Protein AF-A0A1F7ZIX5-F1 (afdb_monomer)

Solvent-accessible surface area (backbone atoms only — not comparable to full-atom values): 12846 Å² total; per-residue (Å²): 140,84,79,83,79,78,83,75,79,79,78,74,81,70,73,82,66,81,66,82,49,53,46,63,39,39,40,52,24,24,52,50,23,52,53,52,50,51,40,44,77,42,40,75,81,77,44,99,70,78,69,95,52,102,85,45,52,59,61,52,49,49,50,52,50,47,37,72,76,63,44,87,74,67,56,76,67,54,54,46,52,52,50,54,52,49,52,52,42,36,55,47,4,46,53,57,36,23,56,19,46,57,42,16,47,15,38,54,76,73,52,60,56,63,61,61,48,48,52,62,73,64,74,66,48,71,67,57,50,20,50,50,46,26,50,39,56,61,40,26,43,23,54,33,51,53,17,44,73,32,26,68,63,40,51,31,59,62,74,68,46,83,46,71,62,57,54,45,65,71,70,64,71,60,91,55,95,77,37,74,64,53,54,54,47,18,49,51,45,17,52,50,39,55,66,60,64,84,54,95,72,83,78,76,78,41,59,28,67,60,37,32,58,72,51,45,54,72,70,74,67,58,78,125

Radius of gyration: 20.88 Å; Cα contacts (8 Å, |Δi|>4): 192; chains: 1; bounding box: 43×43×67 Å

Structure (mmCIF, N/CA/C/O backbone):
data_AF-A0A1F7ZIX5-F1
#
_entry.id   AF-A0A1F7ZIX5-F1
#
loop_
_atom_site.group_PDB
_atom_site.id
_atom_site.type_symbol
_atom_site.label_atom_id
_atom_site.label_alt_id
_atom_site.label_comp_id
_atom_site.label_asym_id
_atom_site.label_entity_id
_atom_site.label_seq_id
_atom_site.pdbx_PDB_ins_code
_atom_site.Cartn_x
_atom_site.Cartn_y
_atom_site.Cartn_z
_atom_site.occupancy
_atom_site.B_iso_or_equiv
_atom_site.auth_seq_id
_atom_site.auth_comp_id
_atom_site.auth_asym_id
_atom_site.auth_atom_id
_atom_site.pdbx_PDB_model_num
ATOM 1 N N . MET A 1 1 ? 8.049 28.131 -43.666 1.00 37.81 1 MET A N 1
ATOM 2 C CA . M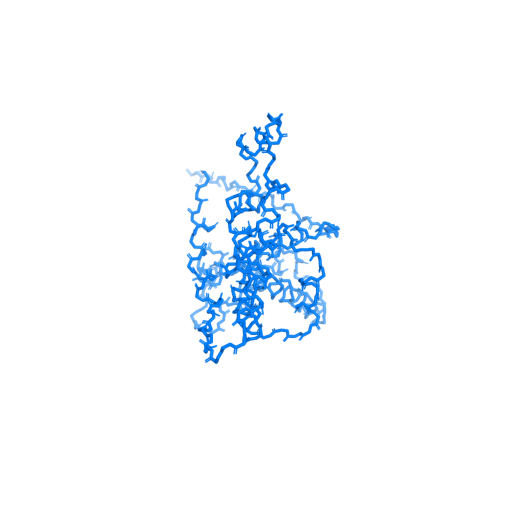ET A 1 1 ? 8.663 26.805 -43.437 1.00 37.81 1 MET A CA 1
ATOM 3 C C . MET A 1 1 ? 9.203 26.806 -42.015 1.00 37.81 1 MET A C 1
ATOM 5 O O . MET A 1 1 ? 10.344 27.179 -41.770 1.00 37.81 1 MET A O 1
ATOM 9 N N . GLU A 1 2 ? 8.298 26.557 -41.073 1.00 28.91 2 GLU A N 1
ATOM 10 C CA . GLU A 1 2 ? 8.516 26.683 -39.633 1.00 28.91 2 GLU A CA 1
ATOM 11 C C . GLU A 1 2 ? 9.201 25.425 -39.094 1.00 28.91 2 GLU A C 1
ATOM 13 O O . GLU A 1 2 ? 8.789 24.304 -39.388 1.00 28.91 2 GLU A O 1
ATOM 18 N N . ARG A 1 3 ? 10.272 25.609 -38.317 1.00 29.81 3 ARG A N 1
ATOM 19 C CA . ARG A 1 3 ? 10.890 24.534 -37.536 1.00 29.81 3 ARG A CA 1
ATOM 20 C C . ARG A 1 3 ? 10.252 24.544 -36.154 1.00 29.81 3 ARG A C 1
ATOM 22 O O . ARG A 1 3 ? 10.533 25.439 -35.358 1.00 29.81 3 ARG A O 1
ATOM 29 N N . HIS A 1 4 ? 9.419 23.548 -35.873 1.00 31.88 4 HIS A N 1
ATOM 30 C CA . HIS A 1 4 ? 8.963 23.266 -34.519 1.00 31.88 4 HIS A CA 1
ATOM 31 C C . HIS A 1 4 ? 10.172 22.932 -33.635 1.00 31.88 4 HIS A C 1
ATOM 33 O O . HIS A 1 4 ? 10.866 21.938 -33.847 1.00 31.88 4 HIS A O 1
ATOM 39 N N . LYS A 1 5 ? 10.430 23.786 -32.641 1.00 37.84 5 LYS A N 1
ATOM 40 C CA . LYS A 1 5 ? 11.303 23.476 -31.508 1.00 37.84 5 LYS A CA 1
ATOM 41 C C . LYS A 1 5 ? 10.533 22.536 -30.582 1.00 37.84 5 LYS A C 1
ATOM 43 O O . LYS A 1 5 ? 9.663 22.983 -29.841 1.00 37.84 5 LYS A O 1
ATOM 48 N N . SER A 1 6 ? 10.836 21.243 -30.629 1.00 36.16 6 SER A N 1
ATOM 49 C CA . SER A 1 6 ? 10.431 20.308 -29.581 1.00 36.16 6 SER A CA 1
ATOM 50 C C . SER A 1 6 ? 11.213 20.645 -28.311 1.00 36.16 6 SER A C 1
ATOM 52 O O . SER A 1 6 ? 12.439 20.524 -28.273 1.00 36.16 6 SER A O 1
ATOM 54 N N . SER A 1 7 ? 10.493 21.119 -27.297 1.00 31.88 7 SER A N 1
ATOM 55 C CA . SER A 1 7 ? 10.992 21.352 -25.945 1.00 31.88 7 SER A CA 1
ATOM 56 C C . SER A 1 7 ? 11.435 20.016 -25.345 1.00 31.88 7 SER A C 1
ATOM 58 O O . SER A 1 7 ? 10.612 19.213 -24.909 1.00 31.88 7 SER A O 1
ATOM 60 N N . GLY A 1 8 ? 12.737 19.737 -25.406 1.00 29.52 8 GLY A N 1
ATOM 61 C CA . GLY A 1 8 ? 13.331 18.563 -24.783 1.00 29.52 8 GLY A CA 1
ATOM 62 C C . GLY A 1 8 ? 13.328 18.737 -23.271 1.00 29.52 8 GLY A C 1
ATOM 63 O O . GLY A 1 8 ? 14.155 19.472 -22.733 1.00 29.52 8 GLY A O 1
ATOM 64 N N . ARG A 1 9 ? 12.415 18.053 -22.576 1.00 30.61 9 ARG A N 1
ATOM 65 C CA . ARG A 1 9 ? 12.608 17.777 -21.152 1.00 30.61 9 ARG A CA 1
ATOM 66 C C . ARG A 1 9 ? 13.767 16.794 -21.056 1.00 30.61 9 ARG A C 1
ATOM 68 O O . ARG A 1 9 ? 13.649 15.639 -21.445 1.00 30.61 9 ARG A O 1
ATOM 75 N N . VAL A 1 10 ? 14.904 17.292 -20.591 1.00 31.19 10 VAL A N 1
ATOM 76 C CA . VAL A 1 10 ? 16.064 16.478 -20.242 1.00 31.19 10 VAL A CA 1
ATOM 77 C C . VAL A 1 10 ? 15.663 15.619 -19.044 1.00 31.19 10 VAL A C 1
ATOM 79 O O . VAL A 1 10 ? 15.557 16.118 -17.926 1.00 31.19 10 VAL A O 1
ATOM 82 N N . PHE A 1 11 ? 15.403 14.335 -19.284 1.00 35.44 11 PHE A N 1
ATOM 83 C CA . PHE A 1 11 ? 15.344 13.338 -18.224 1.00 35.44 11 PHE A CA 1
ATOM 84 C C . PHE A 1 11 ? 16.777 13.135 -17.730 1.00 35.44 11 PHE A C 1
ATOM 86 O O . PHE A 1 11 ? 17.629 12.603 -18.440 1.00 35.44 11 PHE A O 1
ATOM 93 N N . TYR A 1 12 ? 17.081 13.618 -16.529 1.00 28.06 12 TYR A N 1
ATOM 94 C CA . TYR A 1 12 ? 18.328 13.252 -15.873 1.00 28.06 12 TYR A CA 1
ATOM 95 C C . TYR A 1 12 ? 18.205 11.782 -15.460 1.00 28.06 12 TYR A C 1
ATOM 97 O O . TYR A 1 12 ? 17.289 11.466 -14.694 1.00 28.06 12 TYR A O 1
ATOM 105 N N . PRO A 1 13 ? 19.094 10.875 -15.907 1.00 31.50 13 PRO A N 1
ATOM 106 C CA . PRO A 1 13 ? 19.143 9.534 -15.359 1.00 31.50 13 PRO A CA 1
ATOM 107 C C . PRO A 1 13 ? 19.644 9.678 -13.926 1.00 31.50 13 PRO A C 1
ATOM 109 O O . PRO A 1 13 ? 20.848 9.736 -13.655 1.00 31.50 13 PRO A O 1
ATOM 112 N N . ALA A 1 14 ? 18.710 9.800 -12.987 1.00 35.75 14 ALA A N 1
ATOM 113 C CA . ALA A 1 14 ? 19.011 9.627 -11.589 1.00 35.75 14 ALA A CA 1
ATOM 114 C C . ALA A 1 14 ? 19.547 8.202 -11.464 1.00 35.75 14 ALA A C 1
ATOM 116 O O . ALA A 1 14 ? 18.799 7.227 -11.486 1.00 35.75 14 ALA A O 1
ATOM 117 N N . ARG A 1 15 ? 20.874 8.069 -11.345 1.00 35.28 15 ARG A N 1
ATOM 118 C CA . ARG A 1 15 ? 21.465 6.924 -10.658 1.00 35.28 15 ARG A CA 1
ATOM 119 C C . ARG A 1 15 ? 20.637 6.780 -9.390 1.00 35.28 15 ARG A C 1
ATOM 121 O O . ARG A 1 15 ? 20.682 7.696 -8.570 1.00 35.28 15 ARG A O 1
ATOM 128 N N . PHE A 1 16 ? 19.848 5.714 -9.270 1.00 41.28 16 PHE A N 1
ATOM 129 C CA . PHE A 1 16 ? 19.085 5.421 -8.064 1.00 41.28 16 PHE A CA 1
ATOM 130 C C . PHE A 1 16 ? 20.089 5.329 -6.904 1.00 41.28 16 PHE A C 1
ATOM 132 O O . PHE A 1 16 ? 20.645 4.266 -6.627 1.00 41.28 16 PHE A O 1
ATOM 139 N N . ARG A 1 17 ? 20.396 6.461 -6.253 1.00 40.88 17 ARG A N 1
ATOM 140 C CA . ARG A 1 17 ? 21.019 6.467 -4.932 1.00 40.88 17 ARG A CA 1
ATOM 141 C C . ARG A 1 17 ? 20.099 5.614 -4.078 1.00 40.88 17 ARG A C 1
ATOM 143 O O . ARG A 1 17 ? 18.883 5.776 -4.159 1.00 40.88 17 ARG A O 1
ATOM 150 N N . GLN A 1 18 ? 20.668 4.690 -3.307 1.00 48.09 18 GLN A N 1
ATOM 151 C CA . GLN A 1 18 ? 19.891 3.937 -2.332 1.00 48.09 18 GLN A CA 1
ATOM 152 C C . GLN A 1 18 ? 19.112 4.939 -1.483 1.00 48.09 18 GLN A C 1
ATOM 154 O O . GLN A 1 18 ? 19.692 5.719 -0.730 1.00 48.09 18 GLN A O 1
ATOM 159 N N . VAL A 1 19 ? 17.794 4.954 -1.663 1.00 52.38 19 VAL A N 1
ATOM 160 C CA . VAL A 1 19 ? 16.893 5.689 -0.789 1.00 52.38 19 VAL A CA 1
ATOM 161 C C . VAL A 1 19 ? 16.939 4.935 0.535 1.00 52.38 19 VAL A C 1
ATOM 163 O O . VAL A 1 19 ? 16.381 3.845 0.658 1.00 52.38 19 VAL A O 1
ATOM 166 N N . HIS A 1 20 ? 17.733 5.448 1.476 1.00 59.12 20 HIS A N 1
ATOM 167 C CA . HIS A 1 20 ? 17.886 4.852 2.804 1.00 59.12 20 HIS A CA 1
ATOM 168 C C . HIS A 1 20 ? 16.643 5.072 3.670 1.00 59.12 20 HIS A C 1
ATOM 170 O O . HIS A 1 20 ? 16.438 4.335 4.633 1.00 59.12 20 HIS A O 1
ATOM 176 N N . ASP A 1 21 ? 15.813 6.048 3.300 1.00 75.69 21 ASP A N 1
ATOM 177 C CA . ASP A 1 21 ? 14.572 6.351 3.987 1.00 75.69 21 ASP A CA 1
ATOM 178 C C . ASP A 1 21 ? 13.459 5.338 3.608 1.00 75.69 21 ASP A C 1
ATOM 180 O O . ASP A 1 21 ? 13.124 5.200 2.425 1.00 75.69 21 ASP A O 1
ATOM 184 N N . PRO A 1 22 ? 12.896 4.603 4.589 1.00 73.69 22 PRO A N 1
ATOM 185 C CA . PRO A 1 22 ? 11.802 3.651 4.385 1.00 73.69 22 PRO A CA 1
ATOM 186 C C . PRO A 1 22 ? 10.588 4.232 3.655 1.00 73.69 22 PRO A C 1
ATOM 188 O O . PRO A 1 22 ? 10.015 3.588 2.773 1.00 73.69 22 PRO A O 1
ATOM 191 N N . ILE A 1 23 ? 10.202 5.444 4.046 1.00 76.62 23 ILE A N 1
ATOM 192 C CA . ILE A 1 23 ? 8.973 6.109 3.629 1.00 76.62 23 ILE A CA 1
ATOM 193 C C . ILE A 1 23 ? 9.156 6.595 2.199 1.00 76.62 23 ILE A C 1
ATOM 195 O O . ILE A 1 23 ? 8.358 6.257 1.328 1.00 76.62 23 ILE A O 1
ATOM 199 N N . ALA A 1 24 ? 10.260 7.289 1.919 1.00 80.12 24 ALA A N 1
ATOM 200 C CA . ALA A 1 24 ? 10.589 7.740 0.572 1.00 80.12 24 ALA A CA 1
ATOM 201 C C . ALA A 1 24 ? 10.738 6.560 -0.397 1.00 80.12 24 ALA A C 1
ATOM 203 O O . ALA A 1 24 ? 10.363 6.661 -1.564 1.00 80.12 24 ALA A O 1
ATOM 204 N N . LYS A 1 25 ? 11.243 5.413 0.075 1.00 82.31 25 LYS A N 1
ATOM 205 C CA . LYS A 1 25 ? 11.309 4.200 -0.739 1.00 82.31 25 LYS A CA 1
ATOM 206 C C . LYS A 1 25 ? 9.922 3.644 -1.061 1.00 82.31 25 LYS A C 1
ATOM 208 O O . LYS A 1 25 ? 9.679 3.359 -2.231 1.00 82.31 25 LYS A O 1
ATOM 213 N N . CYS A 1 26 ? 9.032 3.486 -0.078 1.00 82.25 26 CYS A N 1
ATOM 214 C CA . CYS A 1 26 ? 7.669 3.024 -0.365 1.00 82.25 26 CYS A CA 1
ATOM 215 C C . CYS A 1 26 ? 6.936 4.032 -1.260 1.00 82.25 26 CYS A C 1
ATOM 217 O O . CYS A 1 26 ? 6.330 3.614 -2.235 1.00 82.25 26 CYS A O 1
ATOM 219 N N . ALA A 1 27 ? 7.063 5.340 -1.012 1.00 83.31 27 ALA A N 1
ATOM 220 C CA . ALA A 1 27 ? 6.478 6.382 -1.857 1.00 83.31 27 ALA A CA 1
ATOM 221 C C . ALA A 1 27 ? 6.970 6.284 -3.310 1.00 83.31 27 ALA A C 1
ATOM 223 O O . ALA A 1 27 ? 6.161 6.246 -4.234 1.00 83.31 27 ALA A O 1
ATOM 224 N N . ALA A 1 28 ? 8.283 6.150 -3.527 1.00 85.69 28 ALA A N 1
ATOM 225 C CA . ALA A 1 28 ? 8.852 5.984 -4.864 1.00 85.69 28 ALA A CA 1
ATOM 226 C C . ALA A 1 28 ? 8.366 4.699 -5.554 1.00 85.69 28 ALA A C 1
ATOM 228 O O . ALA A 1 28 ? 8.082 4.708 -6.749 1.00 85.69 28 ALA A O 1
ATOM 229 N N . GLN A 1 29 ? 8.254 3.593 -4.814 1.00 88.00 29 GLN A N 1
ATOM 230 C CA . GLN A 1 29 ? 7.734 2.332 -5.345 1.00 88.00 29 GLN A CA 1
ATOM 231 C C . GLN A 1 29 ? 6.239 2.430 -5.675 1.00 88.00 29 GLN A C 1
ATOM 233 O O . GLN A 1 29 ? 5.828 1.958 -6.732 1.00 88.00 29 GLN A O 1
ATOM 238 N N . THR A 1 30 ? 5.439 3.072 -4.822 1.00 87.75 30 THR A N 1
ATOM 239 C CA . THR A 1 30 ? 4.018 3.354 -5.061 1.00 87.75 30 THR A CA 1
ATOM 240 C C . THR A 1 30 ? 3.842 4.201 -6.314 1.00 87.75 30 THR A C 1
ATOM 242 O O . THR A 1 30 ? 3.110 3.799 -7.213 1.00 87.75 30 THR A O 1
ATOM 245 N N . LEU A 1 31 ? 4.571 5.315 -6.439 1.00 88.69 31 LEU A N 1
ATOM 246 C CA . LEU A 1 31 ? 4.538 6.153 -7.638 1.00 88.69 31 LEU A CA 1
ATOM 247 C C . LEU A 1 31 ? 4.954 5.374 -8.886 1.00 88.69 31 LEU A C 1
ATOM 249 O O . LEU A 1 31 ? 4.287 5.476 -9.912 1.00 88.69 31 LEU A O 1
ATOM 253 N N . LEU A 1 32 ? 6.019 4.570 -8.807 1.00 90.31 32 LEU A N 1
ATOM 254 C CA . LEU A 1 32 ? 6.446 3.722 -9.920 1.00 90.31 32 LEU A CA 1
ATOM 255 C C . LEU A 1 32 ? 5.332 2.759 -10.346 1.00 90.31 32 LEU A C 1
ATOM 257 O O . LEU A 1 32 ? 5.065 2.638 -11.537 1.00 90.31 32 LEU A O 1
ATOM 261 N N . TYR A 1 33 ? 4.681 2.093 -9.390 1.00 91.12 33 TYR A N 1
ATOM 262 C CA . TYR A 1 33 ? 3.567 1.184 -9.657 1.00 91.12 33 TYR A CA 1
ATOM 263 C C . TYR A 1 33 ? 2.379 1.907 -10.300 1.00 91.12 33 TYR A C 1
ATOM 265 O O . TYR A 1 33 ? 1.857 1.422 -11.302 1.00 91.12 33 TYR A O 1
ATOM 273 N N . LEU A 1 34 ? 1.979 3.063 -9.768 1.00 89.62 34 LEU A N 1
ATOM 274 C CA . LEU A 1 34 ? 0.856 3.846 -10.289 1.00 89.62 34 LEU A CA 1
ATOM 275 C C . LEU A 1 34 ? 1.116 4.323 -11.721 1.00 89.62 34 LEU A C 1
ATOM 277 O O . LEU A 1 34 ? 0.300 4.068 -12.602 1.00 89.62 34 LEU A O 1
ATOM 281 N N . ASN A 1 35 ? 2.286 4.916 -11.975 1.00 89.00 35 ASN A N 1
ATOM 282 C CA . ASN A 1 35 ? 2.681 5.364 -13.313 1.00 89.00 35 ASN A CA 1
ATOM 283 C C . ASN A 1 35 ? 2.801 4.187 -14.289 1.00 89.00 35 ASN A C 1
ATOM 285 O O . ASN A 1 35 ? 2.332 4.271 -15.418 1.00 89.00 35 ASN A O 1
ATOM 289 N N . TYR A 1 36 ? 3.409 3.071 -13.869 1.00 89.62 36 TYR A N 1
ATOM 290 C CA . TYR A 1 36 ? 3.489 1.863 -14.694 1.00 89.62 36 TYR A CA 1
ATOM 291 C C . TYR A 1 36 ? 2.103 1.329 -15.052 1.00 89.62 36 TYR A C 1
ATOM 293 O O . TYR A 1 36 ? 1.856 0.986 -16.206 1.00 89.62 36 TYR A O 1
ATOM 301 N N . THR A 1 37 ? 1.195 1.298 -14.080 1.00 88.44 37 THR A N 1
ATOM 302 C CA . THR A 1 37 ? -0.177 0.837 -14.283 1.00 88.44 37 THR A CA 1
ATOM 303 C C . THR A 1 37 ? -0.920 1.760 -15.246 1.00 88.44 37 THR A C 1
ATOM 305 O O . THR A 1 37 ? -1.541 1.255 -16.177 1.00 88.44 37 THR A O 1
ATOM 308 N N . ASP A 1 38 ? -0.817 3.084 -15.100 1.00 86.38 38 ASP A N 1
ATOM 309 C CA . ASP A 1 38 ? -1.415 4.035 -16.049 1.00 86.38 38 ASP A CA 1
ATOM 310 C C . ASP A 1 38 ? -0.847 3.870 -17.469 1.00 86.38 38 ASP A C 1
ATOM 312 O O . ASP A 1 38 ? -1.602 3.730 -18.433 1.00 86.38 38 ASP A O 1
ATOM 316 N N . MET A 1 39 ? 0.480 3.753 -17.601 1.00 86.62 39 MET A N 1
ATOM 317 C CA . MET A 1 39 ? 1.131 3.497 -18.891 1.00 86.62 39 MET A CA 1
ATOM 318 C C . MET A 1 39 ? 0.655 2.193 -19.541 1.00 86.62 39 MET A C 1
ATOM 320 O O . MET A 1 39 ? 0.485 2.145 -20.756 1.00 86.62 39 MET A O 1
ATOM 324 N N . CYS A 1 40 ? 0.408 1.144 -18.753 1.00 85.44 40 CYS A N 1
ATOM 325 C CA . CYS A 1 40 ? -0.120 -0.126 -19.259 1.00 85.44 40 CYS A CA 1
ATOM 326 C C . CYS A 1 40 ? -1.591 -0.037 -19.686 1.00 85.44 40 CYS A C 1
ATOM 328 O O . CYS A 1 40 ? -1.979 -0.726 -20.629 1.00 85.44 40 CYS A O 1
ATOM 330 N N . HIS A 1 41 ? -2.399 0.805 -19.033 1.00 83.62 41 HIS A N 1
ATOM 331 C CA . HIS A 1 41 ? -3.787 1.058 -19.433 1.00 83.62 41 HIS A CA 1
ATOM 332 C C . HIS A 1 41 ? -3.881 1.955 -20.672 1.00 83.62 41 HIS A C 1
ATOM 334 O O . HIS A 1 41 ? -4.823 1.822 -21.453 1.00 83.62 41 HIS A O 1
ATOM 340 N N . GLN A 1 42 ? -2.919 2.862 -20.865 1.00 82.25 42 GLN A N 1
ATOM 341 C CA . GLN A 1 42 ? -2.942 3.869 -21.929 1.00 82.25 42 GLN A CA 1
ATOM 342 C C . GLN A 1 42 ? -1.629 3.903 -22.735 1.00 82.25 42 GLN A C 1
ATOM 344 O O . GLN A 1 42 ? -1.035 4.969 -22.908 1.00 82.25 42 GLN A O 1
ATOM 349 N N . PRO A 1 43 ? -1.165 2.764 -23.280 1.00 78.06 43 PRO A N 1
ATOM 350 C CA . PRO A 1 43 ? 0.157 2.655 -23.902 1.00 78.06 43 PRO A CA 1
ATOM 351 C C . PRO A 1 43 ? 0.305 3.566 -25.123 1.00 78.06 43 PRO A C 1
ATOM 353 O O . PRO A 1 43 ? 1.387 4.081 -25.378 1.00 78.06 43 PRO A O 1
ATOM 356 N N . GLU A 1 44 ? -0.794 3.836 -25.829 1.00 78.88 44 GLU A N 1
ATOM 357 C CA . GLU A 1 44 ? -0.889 4.758 -26.969 1.00 78.88 44 GLU A CA 1
ATOM 358 C C . GLU A 1 44 ? -0.371 6.176 -26.637 1.00 78.88 44 GLU A C 1
ATOM 360 O O . GLU A 1 44 ? 0.130 6.877 -27.515 1.00 78.88 44 GLU A O 1
ATOM 365 N N . LYS A 1 45 ? -0.495 6.616 -25.372 1.00 78.62 45 LYS A N 1
ATOM 366 C CA . LYS A 1 45 ? -0.040 7.942 -24.917 1.00 78.62 45 LYS A CA 1
ATOM 367 C C . LYS A 1 45 ? 1.474 8.020 -24.715 1.00 78.62 45 LYS A C 1
ATOM 369 O O . LYS A 1 45 ? 2.035 9.112 -24.775 1.00 78.62 45 LYS A O 1
ATOM 374 N N . TYR A 1 46 ? 2.122 6.886 -24.453 1.00 74.19 46 TYR A N 1
ATOM 375 C CA . TYR A 1 46 ? 3.494 6.837 -23.937 1.00 74.19 46 TYR A CA 1
ATOM 376 C C . TYR A 1 46 ? 4.462 6.080 -24.854 1.00 74.19 46 TYR A C 1
ATOM 378 O O . TYR A 1 46 ? 5.658 6.367 -24.865 1.00 74.19 46 TYR A O 1
ATOM 386 N N . CYS A 1 47 ? 3.959 5.137 -25.650 1.00 71.94 47 CYS A N 1
ATOM 387 C CA . CYS A 1 47 ? 4.738 4.288 -26.540 1.00 71.94 47 CYS A CA 1
ATOM 388 C C . CYS A 1 47 ? 4.449 4.637 -28.007 1.00 71.94 47 CYS A C 1
ATOM 390 O O . CYS A 1 47 ? 3.304 4.748 -28.429 1.00 71.94 47 CYS A O 1
ATOM 392 N N . LEU A 1 48 ? 5.504 4.751 -28.820 1.00 65.31 48 LEU A N 1
ATOM 393 C CA . LEU A 1 48 ? 5.404 5.174 -30.226 1.00 65.31 48 LEU A CA 1
ATOM 394 C C . LEU A 1 48 ? 4.765 4.129 -31.168 1.00 65.31 48 LEU A C 1
ATOM 396 O O . LEU A 1 48 ? 4.474 4.462 -32.315 1.00 65.31 48 LEU A O 1
ATOM 400 N N . TRP A 1 49 ? 4.574 2.877 -30.733 1.00 59.91 49 TRP A N 1
ATOM 401 C CA . TRP A 1 49 ? 4.081 1.765 -31.560 1.00 59.91 49 TRP A CA 1
ATOM 402 C C . TRP A 1 49 ? 3.077 0.888 -30.785 1.00 59.91 49 TRP A C 1
ATOM 404 O O . TRP A 1 49 ? 3.497 -0.002 -30.042 1.00 59.91 49 TRP A O 1
ATOM 414 N N . PRO A 1 50 ? 1.759 1.054 -30.982 1.00 51.50 50 PRO A N 1
ATOM 415 C CA . PRO A 1 50 ? 0.769 0.127 -30.457 1.00 51.50 50 PRO A CA 1
ATOM 416 C C . PRO A 1 50 ? 0.639 -1.027 -31.455 1.00 51.50 50 PRO A C 1
ATOM 418 O O . PRO A 1 50 ? -0.061 -0.956 -32.469 1.00 51.50 50 PRO A O 1
ATOM 421 N N . GLY A 1 51 ? 1.393 -2.102 -31.227 1.00 51.69 51 GLY A N 1
ATOM 422 C CA . GLY A 1 51 ? 1.197 -3.343 -31.970 1.00 51.69 51 GLY A CA 1
ATOM 423 C C . GLY A 1 51 ? -0.211 -3.880 -31.707 1.00 51.69 51 GLY A C 1
ATOM 424 O O . GLY A 1 51 ? -0.592 -4.063 -30.554 1.00 51.69 51 GLY A O 1
ATOM 425 N N . ARG A 1 52 ? -0.989 -4.148 -32.766 1.00 49.22 52 ARG A N 1
ATOM 426 C CA . ARG A 1 52 ? -2.324 -4.768 -32.677 1.00 49.22 52 ARG A CA 1
ATOM 427 C C . ARG A 1 52 ? -2.217 -6.152 -32.027 1.00 49.22 52 ARG A C 1
ATOM 429 O O . ARG A 1 52 ? -1.951 -7.137 -32.709 1.00 49.22 52 ARG A O 1
ATOM 436 N N . GLY A 1 53 ? -2.418 -6.237 -30.718 1.00 51.62 53 GLY A N 1
ATOM 437 C CA . GLY A 1 53 ? -2.432 -7.506 -30.001 1.00 51.62 53 GLY A CA 1
ATOM 438 C C . GLY A 1 53 ? -2.650 -7.308 -28.508 1.00 51.62 53 GLY A C 1
ATOM 439 O O . GLY A 1 53 ? -1.760 -6.838 -27.806 1.00 51.62 53 GLY A O 1
ATOM 440 N N . ASN A 1 54 ? -3.814 -7.738 -28.020 1.00 51.75 54 ASN A N 1
ATOM 441 C CA . ASN A 1 54 ? -4.310 -7.555 -26.648 1.00 51.75 54 ASN A CA 1
ATOM 442 C C . ASN A 1 54 ? -3.463 -8.224 -25.533 1.00 51.75 54 ASN A C 1
ATOM 444 O O . ASN A 1 54 ? -3.906 -8.277 -24.394 1.00 51.75 54 ASN A O 1
ATOM 448 N N . GLY A 1 55 ? -2.267 -8.747 -25.831 1.00 52.03 55 GLY A N 1
ATOM 449 C CA . GLY A 1 55 ? -1.396 -9.447 -24.875 1.00 52.03 55 GLY A CA 1
ATOM 450 C C . GLY A 1 55 ? 0.042 -8.923 -24.781 1.00 52.03 55 GLY A C 1
ATOM 451 O O . GLY A 1 55 ? 0.854 -9.546 -24.109 1.00 52.03 55 GLY A O 1
ATOM 452 N N . LEU A 1 56 ? 0.385 -7.819 -25.459 1.00 61.94 56 LEU A N 1
ATOM 453 C CA . LEU A 1 56 ? 1.766 -7.307 -25.538 1.00 61.94 56 LEU A CA 1
ATOM 454 C C . LEU A 1 56 ? 1.992 -5.971 -24.809 1.00 61.94 56 LEU A C 1
ATOM 456 O O . LEU A 1 56 ? 3.141 -5.573 -24.659 1.00 61.94 56 LEU A O 1
ATOM 460 N N . CYS A 1 57 ? 0.948 -5.287 -24.327 1.00 72.56 57 CYS A N 1
ATOM 461 C CA . CYS A 1 57 ? 1.076 -3.911 -23.823 1.00 72.56 57 CYS A CA 1
ATOM 462 C C . CYS A 1 57 ? 1.992 -3.780 -22.599 1.00 72.56 57 CYS A C 1
ATOM 464 O O . CYS A 1 57 ? 2.910 -2.970 -22.632 1.00 72.56 57 CYS A O 1
ATOM 466 N N . GLU A 1 58 ? 1.824 -4.608 -21.564 1.00 81.12 58 GLU A N 1
ATOM 467 C CA . GLU A 1 58 ? 2.680 -4.541 -20.367 1.00 81.12 58 GLU A CA 1
ATOM 468 C C . GLU A 1 58 ? 4.153 -4.820 -20.688 1.00 81.12 58 GLU A C 1
ATOM 470 O O . GLU A 1 58 ? 5.049 -4.126 -20.213 1.00 81.12 58 GLU A O 1
ATOM 475 N N . THR A 1 59 ? 4.411 -5.814 -21.545 1.00 81.38 59 THR A N 1
ATOM 476 C CA . THR A 1 59 ? 5.780 -6.148 -21.964 1.00 81.38 59 THR A CA 1
ATOM 477 C C . THR A 1 59 ? 6.381 -5.024 -22.806 1.00 81.38 59 THR A C 1
ATOM 479 O O . THR A 1 59 ? 7.538 -4.678 -22.615 1.00 81.38 59 THR A O 1
ATOM 482 N N . LEU A 1 60 ? 5.607 -4.402 -23.697 1.00 81.00 60 LEU A N 1
ATOM 483 C CA . LEU A 1 60 ? 6.072 -3.270 -24.505 1.00 81.00 60 LEU A CA 1
ATOM 484 C C . LEU A 1 60 ? 6.366 -2.028 -23.655 1.00 81.00 60 LEU A C 1
ATOM 486 O O . LEU A 1 60 ? 7.386 -1.369 -23.869 1.00 81.00 60 LEU A O 1
ATOM 490 N N . VAL A 1 61 ? 5.504 -1.718 -22.684 1.00 86.06 61 VAL A N 1
ATOM 491 C CA . VAL A 1 61 ? 5.708 -0.610 -21.739 1.00 86.06 61 VAL A CA 1
ATOM 492 C C . VAL A 1 61 ? 6.960 -0.864 -20.907 1.00 86.06 61 VAL A C 1
ATOM 494 O O . VAL A 1 61 ? 7.829 0.001 -20.823 1.00 86.06 61 VAL A O 1
ATOM 497 N N . LEU A 1 62 ? 7.106 -2.074 -20.362 1.00 87.19 62 LEU A N 1
ATOM 498 C CA . LEU A 1 62 ? 8.301 -2.487 -19.632 1.00 87.19 62 LEU A CA 1
ATOM 499 C C . LEU A 1 62 ? 9.572 -2.321 -20.472 1.00 87.19 62 LEU A C 1
ATOM 501 O O . LEU A 1 62 ? 10.556 -1.761 -19.994 1.00 87.19 62 LEU A O 1
ATOM 505 N N . A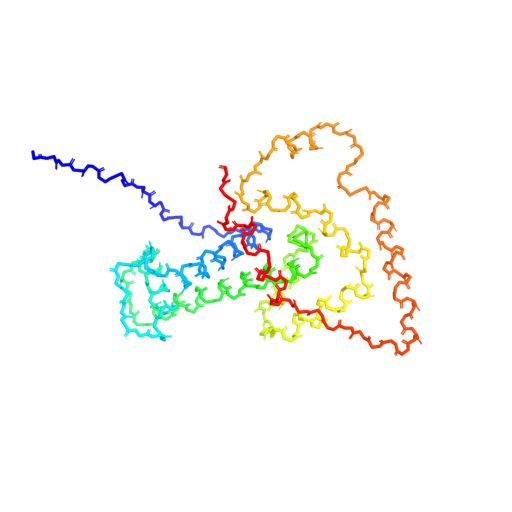SP A 1 63 ? 9.554 -2.794 -21.716 1.00 83.44 63 ASP A N 1
ATOM 506 C CA . ASP A 1 63 ? 10.706 -2.745 -22.619 1.00 83.44 63 ASP A CA 1
ATOM 507 C C . ASP A 1 63 ? 11.096 -1.308 -22.933 1.00 83.44 63 ASP A C 1
ATOM 509 O O . ASP A 1 63 ? 12.280 -0.973 -22.896 1.00 83.44 63 ASP A O 1
ATOM 513 N N . SER A 1 64 ? 10.096 -0.455 -23.157 1.00 84.12 64 SER A N 1
ATOM 514 C CA . SER A 1 64 ? 10.281 0.978 -23.379 1.00 84.12 64 SER A CA 1
ATOM 515 C C . SER A 1 64 ? 10.926 1.643 -22.161 1.00 84.12 64 SER A C 1
ATOM 517 O O . SER A 1 64 ? 11.917 2.357 -22.302 1.00 84.12 64 SER A O 1
ATOM 519 N N . ILE A 1 65 ? 10.432 1.357 -20.950 1.00 87.25 65 ILE A N 1
ATOM 520 C CA . ILE A 1 65 ? 10.993 1.902 -19.705 1.00 87.25 65 ILE A CA 1
ATOM 521 C C . ILE A 1 65 ? 12.427 1.411 -19.490 1.00 87.25 65 ILE A C 1
ATOM 523 O O . ILE A 1 65 ? 13.312 2.202 -19.172 1.00 87.25 65 ILE A O 1
ATOM 527 N N . ILE A 1 66 ? 12.691 0.115 -19.669 1.00 85.56 66 ILE A N 1
ATOM 528 C CA . ILE A 1 66 ? 14.035 -0.447 -19.484 1.00 85.56 66 ILE A CA 1
ATOM 529 C C . ILE A 1 66 ? 15.013 0.140 -20.498 1.00 85.56 66 ILE A C 1
ATOM 531 O O . ILE A 1 66 ? 16.145 0.461 -20.127 1.00 85.56 66 ILE A O 1
ATOM 535 N N . GLN A 1 67 ? 14.592 0.288 -21.755 1.00 83.81 67 GLN A N 1
ATOM 536 C CA . GLN A 1 67 ? 15.403 0.903 -22.798 1.00 83.81 67 GLN A CA 1
ATOM 537 C C . GLN A 1 67 ? 15.731 2.360 -22.461 1.00 83.81 67 GLN A C 1
ATOM 539 O O . GLN A 1 67 ? 16.878 2.761 -22.637 1.00 83.81 67 GLN A O 1
ATOM 544 N N . GLU A 1 68 ? 14.776 3.128 -21.945 1.00 85.62 68 GLU A N 1
ATOM 545 C CA . GLU A 1 68 ? 15.001 4.530 -21.585 1.00 85.62 68 GLU A CA 1
ATOM 546 C C . GLU A 1 68 ? 15.896 4.676 -20.342 1.00 85.62 68 GLU A C 1
ATOM 548 O O . GLU A 1 68 ? 16.823 5.482 -20.319 1.00 85.62 68 GLU A O 1
ATOM 553 N N . VAL A 1 69 ? 15.677 3.854 -19.310 1.00 82.56 69 VAL A N 1
ATOM 554 C CA . VAL A 1 69 ? 16.408 3.946 -18.032 1.00 82.56 69 VAL A CA 1
ATOM 555 C C . VAL A 1 69 ? 17.826 3.381 -18.130 1.00 82.56 69 VAL A C 1
ATOM 557 O O . VAL A 1 69 ? 18.759 3.934 -17.542 1.00 82.56 69 VAL A O 1
ATOM 560 N N . TYR A 1 70 ? 18.003 2.262 -18.835 1.00 81.69 70 TYR A N 1
ATOM 561 C CA . TYR A 1 70 ? 19.261 1.508 -18.852 1.00 81.69 70 TYR A CA 1
ATOM 562 C C . TYR A 1 70 ? 19.937 1.448 -20.230 1.00 81.69 70 TYR A C 1
ATOM 564 O O . TYR A 1 70 ? 21.065 0.955 -20.332 1.00 81.69 70 TYR A O 1
ATOM 572 N N . GLY A 1 71 ? 19.281 1.923 -21.292 1.00 79.94 71 GLY A N 1
ATOM 573 C CA . GLY A 1 71 ? 19.747 1.774 -22.669 1.00 79.94 71 GLY A CA 1
ATOM 574 C C . GLY A 1 71 ? 19.613 0.345 -23.212 1.00 79.94 71 GLY A C 1
ATOM 575 O O . GLY A 1 71 ? 19.354 -0.620 -22.491 1.00 79.94 71 GLY A O 1
ATOM 576 N N . GLY A 1 72 ? 19.865 0.187 -24.515 1.00 74.50 72 GLY A N 1
ATOM 577 C CA . GLY A 1 72 ? 19.876 -1.120 -25.192 1.00 74.50 72 GLY A CA 1
ATOM 578 C C . GLY A 1 72 ? 21.139 -1.964 -24.957 1.00 74.50 72 GLY A C 1
ATOM 579 O O . GLY A 1 72 ? 21.230 -3.082 -25.455 1.00 74.50 72 GLY A O 1
ATOM 580 N N . ALA A 1 73 ? 22.129 -1.446 -24.224 1.00 67.62 73 ALA A N 1
ATOM 581 C CA . ALA A 1 73 ? 23.407 -2.119 -24.011 1.00 67.62 73 ALA A CA 1
ATOM 582 C C . ALA A 1 73 ? 23.322 -3.180 -22.900 1.00 67.62 73 ALA A C 1
ATOM 584 O O . ALA A 1 73 ? 22.863 -2.894 -21.791 1.00 67.62 73 ALA A O 1
ATOM 585 N N . GLY A 1 74 ? 23.816 -4.386 -23.180 1.00 74.50 74 GLY A N 1
ATOM 586 C CA . GLY A 1 74 ? 23.875 -5.507 -22.238 1.00 74.50 74 GLY A CA 1
ATOM 587 C C . GLY A 1 74 ? 23.603 -6.838 -22.933 1.00 74.50 74 GLY A C 1
ATOM 588 O O . GLY A 1 74 ? 22.926 -6.878 -23.959 1.00 74.50 74 GLY A O 1
ATOM 589 N N . ASP A 1 75 ? 24.140 -7.928 -22.391 1.00 84.25 75 ASP A N 1
ATOM 590 C CA . ASP A 1 75 ? 23.802 -9.264 -22.877 1.00 84.25 75 ASP A CA 1
ATOM 591 C C . ASP A 1 75 ? 22.377 -9.674 -22.446 1.00 84.25 75 ASP A C 1
ATOM 593 O O . ASP A 1 75 ? 21.675 -8.972 -21.710 1.00 84.25 75 ASP A O 1
ATOM 597 N N . ARG A 1 76 ? 21.929 -10.843 -22.913 1.00 84.00 76 ARG A N 1
ATOM 598 C CA . ARG A 1 76 ? 20.598 -11.374 -22.588 1.00 84.00 76 ARG A CA 1
ATOM 599 C C . ARG A 1 76 ? 20.388 -11.563 -21.079 1.00 84.00 76 ARG A C 1
ATOM 601 O O . ARG A 1 76 ? 19.261 -11.432 -20.602 1.00 84.00 76 ARG A O 1
ATOM 608 N N . GLN A 1 77 ? 21.443 -11.888 -20.336 1.00 87.44 77 GLN A N 1
ATOM 609 C CA . GLN A 1 77 ? 21.362 -12.131 -18.900 1.00 87.44 77 GLN A CA 1
ATOM 610 C C . GLN A 1 77 ? 21.189 -10.819 -18.132 1.00 87.44 77 GLN A C 1
ATOM 612 O O . GLN A 1 77 ? 20.400 -10.749 -17.190 1.00 87.44 77 GLN A O 1
ATOM 617 N N . GLU A 1 78 ? 21.881 -9.772 -18.558 1.00 86.38 78 GLU A N 1
ATOM 618 C CA . GLU A 1 78 ? 21.770 -8.428 -18.009 1.00 86.38 78 GLU A CA 1
ATOM 619 C C . GLU A 1 78 ? 20.387 -7.822 -18.284 1.00 86.38 78 GLU A C 1
ATOM 621 O O . GLU A 1 78 ? 19.732 -7.321 -17.372 1.00 86.38 78 GLU A O 1
ATOM 626 N N . GLN A 1 79 ? 19.882 -7.968 -19.512 1.00 83.62 79 GLN A N 1
ATOM 627 C CA . GLN A 1 79 ? 18.509 -7.597 -19.880 1.00 83.62 79 GLN A CA 1
ATOM 628 C C . GLN A 1 79 ? 17.471 -8.286 -18.980 1.00 83.62 79 GLN A C 1
ATOM 630 O O . GLN A 1 79 ? 16.549 -7.641 -18.477 1.00 83.62 79 GLN A O 1
ATOM 635 N N . LYS A 1 80 ? 17.645 -9.588 -18.720 1.00 87.31 80 LYS A N 1
ATOM 636 C CA . LYS A 1 80 ? 16.777 -10.341 -17.807 1.00 87.31 80 LYS A CA 1
ATOM 637 C C . LYS A 1 80 ? 16.837 -9.791 -16.379 1.00 87.31 80 LYS A C 1
ATOM 639 O O . LYS A 1 80 ? 15.794 -9.526 -15.794 1.00 87.31 80 LYS A O 1
ATOM 644 N N . ARG A 1 81 ? 18.034 -9.552 -15.833 1.00 88.25 81 ARG A N 1
ATOM 645 C CA . ARG A 1 81 ? 18.199 -8.997 -14.475 1.00 88.25 81 ARG A CA 1
ATOM 646 C C . ARG A 1 81 ? 17.527 -7.637 -14.308 1.00 88.25 81 ARG A C 1
ATOM 648 O O . ARG A 1 81 ? 16.950 -7.377 -13.254 1.00 88.25 81 ARG A O 1
ATOM 655 N N . ARG A 1 82 ? 1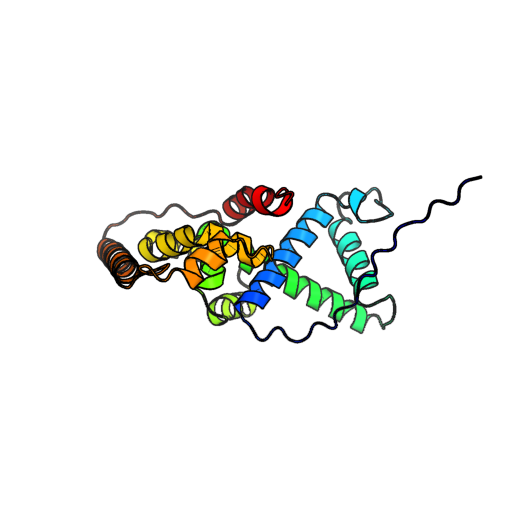7.587 -6.777 -15.328 1.00 87.69 82 ARG A N 1
ATOM 656 C CA . ARG A 1 82 ? 16.915 -5.466 -15.321 1.00 87.69 82 ARG A CA 1
ATOM 657 C C . ARG A 1 82 ? 15.397 -5.612 -15.270 1.00 87.69 82 ARG A C 1
ATOM 659 O O . ARG A 1 82 ? 14.766 -4.950 -14.451 1.00 87.69 82 ARG A O 1
ATOM 666 N N . ARG A 1 83 ? 14.831 -6.520 -16.073 1.00 87.88 83 ARG A N 1
ATOM 667 C CA . ARG A 1 83 ? 13.395 -6.855 -16.041 1.00 87.88 83 ARG A CA 1
ATOM 668 C C . ARG A 1 83 ? 12.968 -7.390 -14.685 1.00 87.88 83 ARG A C 1
ATOM 670 O O . ARG A 1 83 ? 12.030 -6.858 -14.105 1.00 87.88 83 ARG A O 1
ATOM 677 N N . ASP A 1 84 ? 13.689 -8.378 -14.160 1.00 88.25 84 ASP A N 1
ATOM 678 C CA . ASP A 1 84 ? 13.393 -8.981 -12.857 1.00 88.25 84 ASP A CA 1
ATOM 679 C C . ASP A 1 84 ? 13.441 -7.915 -11.747 1.00 88.25 84 ASP A C 1
ATOM 681 O O . ASP A 1 84 ? 12.526 -7.806 -10.934 1.00 88.25 84 ASP A O 1
ATOM 685 N N . THR A 1 85 ? 14.456 -7.042 -11.773 1.00 87.62 85 THR A N 1
ATOM 686 C CA . THR A 1 85 ? 14.587 -5.935 -10.811 1.00 87.62 85 THR A CA 1
ATOM 687 C C . THR A 1 85 ? 13.419 -4.957 -10.904 1.00 87.62 85 THR A C 1
ATOM 689 O O . THR A 1 85 ? 12.895 -4.537 -9.871 1.00 87.62 85 THR A O 1
ATOM 692 N N . PHE A 1 86 ? 13.010 -4.580 -12.117 1.00 89.00 86 PHE A N 1
ATOM 693 C CA . PHE A 1 86 ? 11.882 -3.676 -12.327 1.00 89.00 86 PHE A CA 1
ATOM 694 C C . PHE A 1 86 ? 10.567 -4.302 -11.852 1.00 89.00 86 PHE A C 1
ATOM 696 O O . PHE A 1 86 ? 9.835 -3.669 -11.092 1.00 89.00 86 PHE A O 1
ATOM 703 N N . HIS A 1 87 ? 10.300 -5.557 -12.227 1.00 87.50 87 HIS A N 1
ATOM 704 C CA . HIS A 1 87 ? 9.130 -6.300 -11.760 1.00 87.50 87 HIS A CA 1
ATOM 705 C C . HIS A 1 87 ? 9.082 -6.384 -10.237 1.00 87.50 87 HIS A C 1
ATOM 707 O O . HIS A 1 87 ? 8.023 -6.165 -9.652 1.00 87.50 87 HIS A O 1
ATOM 713 N N . ASP A 1 88 ? 10.219 -6.621 -9.583 1.00 86.31 88 ASP A N 1
ATOM 714 C CA . ASP A 1 88 ? 10.302 -6.602 -8.126 1.00 86.31 88 ASP A CA 1
ATOM 715 C C . ASP A 1 88 ? 9.940 -5.229 -7.548 1.00 86.31 88 ASP A C 1
ATOM 717 O O . ASP A 1 88 ? 9.222 -5.166 -6.548 1.00 86.31 88 ASP A O 1
ATOM 721 N N . GLN A 1 89 ? 10.400 -4.124 -8.151 1.00 86.75 89 GLN A N 1
ATOM 722 C CA . GLN A 1 89 ? 10.035 -2.778 -7.689 1.00 86.75 89 GLN A CA 1
ATOM 723 C C . GLN A 1 89 ? 8.541 -2.494 -7.874 1.00 86.75 89 GLN A C 1
ATOM 725 O O . GLN A 1 89 ? 7.906 -2.029 -6.931 1.00 86.75 89 GLN A O 1
ATOM 730 N N . VAL A 1 90 ? 7.972 -2.813 -9.040 1.00 88.94 90 VAL A N 1
ATOM 731 C CA . VAL A 1 90 ? 6.536 -2.640 -9.328 1.00 88.94 90 VAL A CA 1
ATOM 732 C C . VAL A 1 90 ? 5.688 -3.500 -8.400 1.00 88.94 90 VAL A C 1
ATOM 734 O O . VAL A 1 90 ? 4.702 -3.020 -7.846 1.00 88.94 90 VAL A O 1
ATOM 737 N N . ARG A 1 91 ? 6.091 -4.751 -8.152 1.00 87.12 91 ARG A N 1
ATOM 738 C CA . ARG A 1 91 ? 5.420 -5.637 -7.194 1.00 87.12 91 ARG A CA 1
ATOM 739 C C . ARG A 1 91 ? 5.454 -5.061 -5.781 1.00 87.12 91 ARG A C 1
ATOM 741 O O . ARG A 1 91 ? 4.437 -5.088 -5.097 1.00 87.12 91 ARG A O 1
ATOM 748 N N . CYS A 1 92 ? 6.596 -4.533 -5.339 1.00 86.06 92 CYS A N 1
ATOM 749 C CA . CYS A 1 92 ? 6.683 -3.856 -4.042 1.00 86.06 92 CYS A CA 1
ATOM 750 C C . CYS A 1 92 ? 5.772 -2.628 -3.994 1.00 86.06 92 CYS A C 1
ATOM 752 O O . CYS A 1 92 ? 5.064 -2.444 -3.010 1.00 86.06 92 CYS A O 1
ATOM 754 N N . GLY A 1 93 ? 5.753 -1.832 -5.064 1.00 88.94 93 GLY A N 1
ATOM 755 C CA . GLY A 1 93 ? 4.882 -0.671 -5.204 1.00 88.94 93 GLY A CA 1
ATOM 756 C C . GLY A 1 93 ? 3.405 -1.025 -5.116 1.00 88.94 93 GLY A C 1
ATOM 757 O O . GLY A 1 93 ? 2.677 -0.383 -4.369 1.00 88.94 93 GLY A O 1
ATOM 758 N N . ARG A 1 94 ? 2.982 -2.117 -5.767 1.00 89.75 94 ARG A N 1
ATOM 759 C CA . ARG A 1 94 ? 1.620 -2.656 -5.642 1.00 89.75 94 ARG A CA 1
ATOM 760 C C . ARG A 1 94 ? 1.255 -2.906 -4.182 1.00 89.75 94 ARG A C 1
ATOM 762 O O . ARG A 1 94 ? 0.157 -2.569 -3.757 1.00 89.75 94 ARG A O 1
ATOM 769 N N . TRP A 1 95 ? 2.165 -3.477 -3.398 1.00 88.19 95 TRP A N 1
ATOM 770 C CA . TRP A 1 95 ? 1.931 -3.743 -1.978 1.00 88.19 95 TRP A CA 1
ATOM 771 C C . TRP A 1 95 ? 1.971 -2.483 -1.105 1.00 88.19 95 TRP A C 1
ATOM 773 O O . TRP A 1 95 ? 1.123 -2.347 -0.224 1.00 88.19 95 TRP A O 1
ATOM 783 N N . CYS A 1 96 ? 2.886 -1.546 -1.383 1.00 87.81 96 CYS A N 1
ATOM 784 C CA . CYS A 1 96 ? 2.880 -0.193 -0.804 1.00 87.81 96 CYS A CA 1
ATOM 785 C C . CYS A 1 96 ? 1.669 0.641 -1.285 1.00 87.81 96 CYS A C 1
ATOM 787 O O . CYS A 1 96 ? 1.483 1.756 -0.817 1.00 87.81 96 CYS A O 1
ATOM 789 N N . TRP A 1 97 ? 0.837 0.143 -2.201 1.00 90.25 97 TRP A N 1
ATOM 790 C CA . TRP A 1 97 ? -0.397 0.809 -2.617 1.00 90.25 97 TRP A CA 1
ATOM 791 C C . TRP A 1 97 ? -1.633 0.141 -2.015 1.00 90.25 97 TRP A C 1
ATOM 793 O O . TRP A 1 97 ? -2.366 0.763 -1.254 1.00 90.25 97 TRP A O 1
ATOM 803 N N . LYS A 1 98 ? -1.818 -1.159 -2.265 1.00 91.19 98 LYS A N 1
ATOM 804 C CA . LYS A 1 98 ? -3.027 -1.897 -1.876 1.00 91.19 98 LYS A CA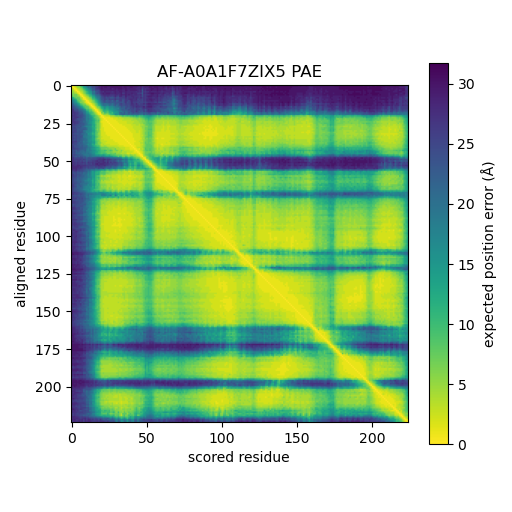 1
ATOM 805 C C . LYS A 1 98 ? -3.319 -1.872 -0.380 1.00 91.19 98 LYS A C 1
ATOM 807 O O . LYS A 1 98 ? -4.442 -1.587 0.027 1.00 91.19 98 LYS A O 1
ATOM 812 N N . LEU A 1 99 ? -2.321 -2.196 0.443 1.00 90.75 99 LEU A N 1
ATOM 813 C CA . LEU A 1 99 ? -2.537 -2.310 1.884 1.00 90.75 99 LEU A CA 1
ATOM 814 C C . LEU A 1 99 ? -2.839 -0.939 2.525 1.00 90.75 99 LEU A C 1
ATOM 816 O O . LEU A 1 99 ? -3.806 -0.857 3.284 1.00 90.75 99 LEU A O 1
ATOM 820 N N . PRO A 1 100 ? -2.106 0.146 2.200 1.00 91.75 100 PRO A N 1
ATOM 821 C CA . PRO A 1 100 ? -2.503 1.489 2.617 1.00 91.75 100 PRO A CA 1
ATOM 822 C C . PRO A 1 100 ? -3.878 1.912 2.092 1.00 91.75 100 PRO A C 1
ATOM 824 O O . PRO A 1 100 ? -4.655 2.455 2.861 1.00 91.75 100 PRO A O 1
ATOM 827 N N . CYS A 1 101 ? -4.254 1.611 0.846 1.00 91.81 101 CYS A N 1
ATOM 828 C CA . CYS A 1 101 ? -5.607 1.931 0.371 1.00 91.81 101 CYS A CA 1
ATOM 829 C C . CYS A 1 101 ? -6.703 1.248 1.210 1.00 91.81 101 CYS A C 1
ATOM 831 O O . CYS A 1 101 ? -7.719 1.856 1.526 1.00 91.81 101 CYS A O 1
ATOM 833 N N . ALA A 1 102 ? -6.487 0.011 1.654 1.00 93.12 102 ALA A N 1
ATOM 834 C CA . ALA A 1 102 ? -7.448 -0.673 2.518 1.00 93.12 102 ALA A CA 1
ATOM 835 C C . ALA A 1 102 ? -7.511 -0.085 3.949 1.00 93.12 102 ALA A C 1
ATOM 837 O O . ALA A 1 102 ? -8.584 0.013 4.555 1.00 93.12 102 ALA A O 1
ATOM 838 N N . LEU A 1 103 ? -6.360 0.301 4.510 1.00 93.62 103 LEU A N 1
ATOM 839 C CA . LEU A 1 103 ? -6.215 0.642 5.934 1.00 93.62 103 LEU A CA 1
ATOM 840 C C . LEU A 1 103 ? -6.081 2.142 6.234 1.00 93.62 103 LEU A C 1
ATOM 842 O O . LEU A 1 103 ? -6.083 2.520 7.402 1.00 93.62 103 LEU A O 1
ATOM 846 N N . GLY A 1 104 ? -5.990 2.986 5.213 1.00 92.31 104 GLY A N 1
ATOM 847 C CA . GLY A 1 104 ? -5.553 4.377 5.310 1.00 92.31 104 GLY A CA 1
ATOM 848 C C . GLY A 1 104 ? -4.144 4.539 4.738 1.00 92.31 104 GLY A C 1
ATOM 849 O O . GLY A 1 104 ? -3.200 3.855 5.148 1.00 92.31 104 GLY A O 1
ATOM 850 N N . VAL A 1 105 ? -3.997 5.465 3.792 1.00 89.25 105 VAL A N 1
ATOM 851 C CA . VAL A 1 105 ? -2.740 5.835 3.129 1.00 89.25 105 VAL A CA 1
ATOM 852 C C . VAL A 1 105 ? -1.683 6.250 4.158 1.00 89.25 105 VAL A C 1
ATOM 854 O O . VAL A 1 105 ? -0.504 5.955 3.964 1.00 89.25 105 VAL A O 1
ATOM 857 N N . GLY A 1 106 ? -2.102 6.799 5.305 1.00 88.25 106 GLY A N 1
ATOM 858 C CA . GLY A 1 106 ? -1.254 7.050 6.478 1.00 88.25 106 GLY A CA 1
ATOM 859 C C . GLY A 1 106 ? -0.409 5.882 6.973 1.00 88.25 106 GLY A C 1
ATOM 860 O O . GLY A 1 106 ? 0.624 6.096 7.614 1.00 88.25 106 GLY A O 1
ATOM 861 N N . LEU A 1 107 ? -0.789 4.647 6.635 1.00 90.06 107 LEU A N 1
ATOM 862 C CA . LEU A 1 107 ? 0.011 3.450 6.883 1.00 90.06 107 LEU A CA 1
ATOM 863 C C . LEU A 1 107 ? 1.436 3.591 6.328 1.00 90.06 107 LEU A C 1
ATOM 865 O O . LEU A 1 107 ? 2.377 3.084 6.934 1.00 90.06 107 LEU A O 1
ATOM 869 N N . LEU A 1 108 ? 1.613 4.307 5.214 1.00 86.25 108 LEU A N 1
ATOM 870 C CA . LEU A 1 108 ? 2.922 4.540 4.597 1.00 86.25 108 LEU A CA 1
ATOM 871 C C . LEU A 1 108 ? 3.864 5.381 5.460 1.00 86.25 108 LEU A C 1
ATOM 873 O O . LEU A 1 108 ? 5.077 5.221 5.352 1.00 86.25 108 LEU A O 1
ATOM 877 N N . LEU A 1 109 ? 3.320 6.243 6.322 1.00 81.56 109 LEU A N 1
ATOM 878 C CA . LEU A 1 109 ? 4.099 7.027 7.281 1.00 81.56 109 LEU A CA 1
ATOM 879 C C . LEU A 1 109 ? 4.309 6.261 8.590 1.00 81.56 109 LEU A C 1
ATOM 881 O O . LEU A 1 109 ? 5.381 6.325 9.188 1.00 81.56 109 LEU A O 1
ATOM 885 N N . GLY A 1 110 ? 3.274 5.550 9.048 1.00 72.56 110 GLY A N 1
ATOM 886 C CA . GLY A 1 110 ? 3.254 4.921 10.369 1.00 72.56 110 GLY A CA 1
ATOM 887 C C . GLY A 1 110 ? 3.914 3.543 10.437 1.00 72.56 110 GLY A C 1
ATOM 888 O O . GLY A 1 110 ? 4.385 3.141 11.501 1.00 72.56 110 GLY A O 1
ATOM 889 N N . CYS A 1 111 ? 3.964 2.799 9.331 1.00 70.12 111 CYS A N 1
ATOM 890 C CA . CYS A 1 111 ? 4.578 1.475 9.298 1.00 70.12 111 CYS A CA 1
ATOM 891 C C . CYS A 1 111 ? 5.986 1.532 8.710 1.00 70.12 111 CYS A C 1
ATOM 893 O O . CYS A 1 111 ? 6.190 1.780 7.524 1.00 70.12 111 CYS A O 1
ATOM 895 N N . GLY A 1 112 ? 6.971 1.256 9.568 1.00 64.38 112 GLY A N 1
ATOM 896 C CA . GLY A 1 112 ? 8.379 1.233 9.191 1.00 64.38 112 GLY A CA 1
ATOM 897 C C . GLY A 1 112 ? 8.726 0.154 8.161 1.00 64.38 112 GLY A C 1
ATOM 898 O O . GLY A 1 112 ? 7.928 -0.727 7.829 1.00 64.38 112 GLY A O 1
ATOM 899 N N . ASN A 1 113 ? 9.987 0.192 7.716 1.00 68.06 113 ASN A N 1
ATOM 900 C CA . ASN A 1 113 ? 10.574 -0.706 6.713 1.00 68.06 113 ASN A CA 1
ATOM 901 C C . ASN A 1 113 ? 10.245 -2.197 6.923 1.00 68.06 113 ASN A C 1
ATOM 903 O O . ASN A 1 113 ? 10.257 -2.957 5.963 1.00 68.06 113 ASN A O 1
ATOM 907 N N . ASP A 1 114 ? 9.967 -2.636 8.150 1.00 76.69 114 ASP A N 1
ATOM 908 C CA . ASP A 1 114 ? 9.777 -4.041 8.503 1.00 76.69 114 ASP A CA 1
ATOM 909 C C . ASP A 1 114 ? 8.521 -4.689 7.929 1.00 76.69 114 ASP A C 1
ATOM 911 O O . ASP A 1 114 ? 8.604 -5.838 7.488 1.00 76.69 114 ASP A O 1
ATOM 915 N N . LEU A 1 115 ? 7.385 -3.985 7.898 1.00 79.19 115 LEU A N 1
ATOM 916 C CA . LEU A 1 115 ? 6.140 -4.537 7.353 1.00 79.19 115 LEU A CA 1
ATOM 917 C C . LEU A 1 115 ? 6.298 -4.804 5.853 1.00 79.19 115 LEU A C 1
ATOM 919 O O . LEU A 1 115 ? 6.178 -5.941 5.393 1.00 79.19 115 LEU A O 1
ATOM 923 N N . PHE A 1 116 ? 6.682 -3.768 5.109 1.00 76.38 116 PHE A N 1
ATOM 924 C CA . PHE A 1 116 ? 6.873 -3.857 3.664 1.00 76.38 116 PHE A CA 1
ATOM 925 C C . PHE A 1 116 ? 8.060 -4.750 3.285 1.00 76.38 116 PHE A C 1
ATOM 927 O O . PHE A 1 116 ? 8.003 -5.463 2.284 1.00 76.38 116 PHE A O 1
ATOM 934 N N . ARG A 1 117 ? 9.115 -4.812 4.111 1.00 77.06 117 ARG A N 1
ATOM 935 C CA . ARG A 1 117 ? 10.216 -5.775 3.937 1.00 77.06 117 ARG A CA 1
ATOM 936 C C . ARG A 1 117 ? 9.747 -7.216 4.103 1.00 77.06 117 ARG A C 1
ATOM 938 O O . ARG A 1 117 ? 10.166 -8.063 3.318 1.00 77.06 117 ARG A O 1
ATOM 945 N N . LYS A 1 118 ? 8.894 -7.510 5.090 1.00 79.19 118 LYS A N 1
ATOM 946 C CA . LYS A 1 118 ? 8.321 -8.854 5.262 1.00 79.19 118 LYS A CA 1
ATOM 947 C C . LYS A 1 118 ? 7.462 -9.228 4.061 1.00 79.19 118 LYS A C 1
ATOM 949 O O . LYS A 1 118 ? 7.729 -10.256 3.451 1.00 79.19 118 LYS A O 1
ATOM 954 N N . MET A 1 119 ? 6.549 -8.349 3.653 1.00 78.00 119 MET A N 1
ATOM 955 C CA . MET A 1 119 ? 5.692 -8.558 2.478 1.00 78.00 119 MET A CA 1
ATOM 956 C C . MET A 1 119 ? 6.499 -8.754 1.184 1.00 78.00 119 MET A C 1
ATOM 958 O O . MET A 1 119 ? 6.132 -9.566 0.336 1.00 78.00 119 MET A O 1
ATOM 962 N N . ARG A 1 120 ? 7.641 -8.067 1.045 1.00 71.94 120 ARG A N 1
ATOM 963 C CA . ARG A 1 120 ? 8.563 -8.235 -0.088 1.00 71.94 120 ARG A CA 1
ATOM 964 C C . ARG A 1 120 ? 9.253 -9.601 -0.109 1.00 71.94 120 ARG A C 1
ATOM 966 O O . ARG A 1 120 ? 9.442 -10.161 -1.183 1.00 71.94 120 ARG A O 1
ATOM 973 N N . ASN A 1 121 ? 9.652 -10.120 1.049 1.00 67.69 121 ASN A N 1
ATOM 974 C CA . ASN A 1 121 ? 10.484 -11.322 1.131 1.00 67.69 121 ASN A CA 1
ATOM 975 C C . ASN A 1 121 ? 9.687 -12.633 1.080 1.00 67.69 121 ASN A C 1
ATOM 977 O O . ASN A 1 121 ? 10.265 -13.668 0.764 1.00 67.69 121 ASN A O 1
ATOM 981 N N . SER A 1 122 ? 8.390 -12.619 1.396 1.00 61.19 122 SER A N 1
ATOM 982 C CA . SER A 1 122 ? 7.617 -13.846 1.640 1.00 61.19 122 SER A CA 1
ATOM 983 C C . SER A 1 122 ? 6.638 -14.234 0.532 1.00 61.19 122 SER A C 1
ATOM 985 O O . SER A 1 122 ? 5.690 -14.964 0.792 1.00 61.19 122 SER A O 1
ATOM 987 N N . SER A 1 123 ? 6.841 -13.779 -0.709 1.00 66.19 123 SER A N 1
ATOM 988 C CA . SER A 1 123 ? 5.938 -14.083 -1.833 1.00 66.19 123 SER A CA 1
ATOM 989 C C . SER A 1 123 ? 4.455 -13.804 -1.536 1.00 66.19 123 SER A C 1
ATOM 991 O O . SER A 1 123 ? 3.604 -14.518 -2.055 1.00 66.19 123 SER A O 1
ATOM 993 N N . PHE A 1 124 ? 4.161 -12.757 -0.750 1.00 76.12 124 PHE A N 1
ATOM 994 C CA . PHE A 1 124 ? 2.796 -12.405 -0.349 1.00 76.12 124 PHE A CA 1
ATOM 995 C C . PHE A 1 124 ? 1.848 -12.394 -1.557 1.00 76.12 124 PHE A C 1
ATOM 997 O O . PHE A 1 124 ? 2.187 -11.868 -2.631 1.00 76.12 124 PHE A O 1
ATOM 1004 N N . THR A 1 125 ? 0.693 -13.014 -1.367 1.00 84.31 125 THR A N 1
ATOM 1005 C CA . THR A 1 125 ? -0.407 -13.145 -2.319 1.00 84.31 125 THR A CA 1
ATOM 1006 C C . THR A 1 125 ? -1.477 -12.093 -2.040 1.00 84.31 125 THR A C 1
ATOM 1008 O O . THR A 1 125 ? -1.531 -11.519 -0.955 1.00 84.31 125 THR A O 1
ATOM 1011 N N . ASN A 1 126 ? -2.365 -11.848 -3.009 1.00 85.56 126 ASN A N 1
ATOM 1012 C CA . ASN A 1 126 ? -3.504 -10.945 -2.803 1.00 85.56 126 ASN A CA 1
ATOM 1013 C C . ASN A 1 126 ? -4.380 -11.383 -1.623 1.00 85.56 126 ASN A C 1
ATOM 1015 O O . ASN A 1 126 ? -4.731 -10.551 -0.798 1.00 85.56 126 ASN A O 1
ATOM 1019 N N . ILE A 1 127 ? -4.624 -12.690 -1.493 1.00 89.12 127 ILE A N 1
ATOM 1020 C CA . ILE A 1 127 ? -5.427 -13.265 -0.407 1.00 89.12 127 ILE A CA 1
ATOM 1021 C C . ILE A 1 127 ? -4.800 -12.961 0.960 1.00 89.12 127 ILE A C 1
ATOM 1023 O O . ILE A 1 127 ? -5.506 -12.641 1.910 1.00 89.12 127 ILE A O 1
ATOM 1027 N N . GLU A 1 128 ? -3.472 -13.027 1.075 1.00 89.44 128 GLU A N 1
ATOM 1028 C CA . GLU A 1 128 ? -2.784 -12.698 2.328 1.00 89.44 128 GLU A CA 1
ATOM 1029 C C . GLU A 1 128 ? -2.841 -11.197 2.648 1.00 89.44 128 GLU A C 1
ATOM 1031 O O . GLU A 1 128 ? -2.914 -10.835 3.823 1.00 89.44 128 GLU A O 1
ATOM 1036 N N . ILE A 1 129 ? -2.850 -10.320 1.635 1.00 89.62 129 ILE A N 1
ATOM 1037 C CA . ILE A 1 129 ? -3.089 -8.880 1.830 1.00 89.62 129 ILE A CA 1
ATOM 1038 C C . ILE A 1 129 ? -4.513 -8.638 2.323 1.00 89.62 129 ILE A C 1
ATOM 1040 O O . ILE A 1 129 ? -4.682 -7.929 3.311 1.00 89.62 129 ILE A O 1
ATOM 1044 N N . ASP A 1 130 ? -5.514 -9.238 1.681 1.00 92.69 130 ASP A N 1
ATOM 1045 C CA . ASP A 1 130 ? -6.923 -9.098 2.061 1.00 92.69 130 ASP A CA 1
ATOM 1046 C C . ASP A 1 130 ? -7.155 -9.625 3.479 1.00 92.69 130 ASP A C 1
ATOM 1048 O O . ASP A 1 130 ? -7.791 -8.967 4.302 1.00 92.69 130 ASP A O 1
ATOM 1052 N N . ALA A 1 131 ? -6.556 -10.770 3.821 1.00 91.88 131 ALA A N 1
ATOM 1053 C CA . ALA A 1 131 ? -6.603 -11.330 5.167 1.00 91.88 131 ALA A CA 1
ATOM 1054 C C . ALA A 1 131 ? -5.933 -10.410 6.199 1.00 91.88 131 ALA A C 1
ATOM 1056 O O . ALA A 1 131 ? -6.481 -10.205 7.283 1.00 91.88 131 ALA A O 1
ATOM 1057 N N . LEU A 1 132 ? -4.774 -9.825 5.875 1.00 91.81 132 LEU A N 1
ATOM 1058 C CA . LEU A 1 132 ? -4.091 -8.868 6.747 1.00 91.81 132 LEU A CA 1
ATOM 1059 C C . LEU A 1 132 ? -4.910 -7.584 6.927 1.00 91.81 132 LEU A C 1
ATOM 1061 O O . LEU A 1 132 ? -5.034 -7.094 8.051 1.00 91.81 132 LEU A O 1
ATOM 1065 N N . ALA A 1 133 ? -5.480 -7.058 5.844 1.00 93.44 133 ALA A N 1
ATOM 1066 C CA . ALA A 1 133 ? -6.318 -5.870 5.868 1.00 93.44 133 ALA A CA 1
ATOM 1067 C C . ALA A 1 133 ? -7.580 -6.112 6.705 1.00 93.44 133 ALA A C 1
ATOM 1069 O O . ALA A 1 133 ? -7.857 -5.360 7.636 1.00 93.44 133 ALA A O 1
ATOM 1070 N N . THR A 1 134 ? -8.276 -7.220 6.451 1.00 94.69 134 THR A N 1
ATOM 1071 C CA . THR A 1 134 ? -9.432 -7.673 7.236 1.00 94.69 134 THR A CA 1
ATOM 1072 C C . THR A 1 134 ? -9.057 -7.788 8.707 1.00 94.69 134 THR A C 1
ATOM 1074 O O . THR A 1 134 ? -9.678 -7.175 9.572 1.00 94.69 134 THR A O 1
ATOM 1077 N N . TYR A 1 135 ? -7.976 -8.506 9.012 1.00 93.31 135 TYR A N 1
ATOM 1078 C CA . TYR A 1 135 ? -7.512 -8.655 10.383 1.00 93.31 135 TYR A CA 1
ATOM 1079 C C . TYR A 1 135 ? -7.282 -7.298 11.052 1.00 93.31 135 TYR A C 1
ATOM 1081 O O . TYR A 1 135 ? -7.736 -7.107 12.180 1.00 93.31 135 TYR A O 1
ATOM 1089 N N . ALA A 1 136 ? -6.611 -6.359 10.383 1.00 93.94 136 ALA A N 1
ATOM 1090 C CA . ALA A 1 136 ? -6.333 -5.033 10.923 1.00 93.94 136 ALA A CA 1
ATOM 1091 C C . ALA A 1 136 ? -7.609 -4.204 11.127 1.00 93.94 136 ALA A C 1
ATOM 1093 O O . ALA A 1 136 ? -7.761 -3.616 12.192 1.00 93.94 136 ALA A O 1
ATOM 1094 N N . VAL A 1 137 ? -8.552 -4.210 10.182 1.00 94.56 137 VAL A N 1
ATOM 1095 C CA . VAL A 1 137 ? -9.838 -3.501 10.319 1.00 94.56 137 VAL A CA 1
ATOM 1096 C C . VAL A 1 137 ? -10.603 -3.968 11.557 1.00 94.56 137 VAL A C 1
ATOM 1098 O O . VAL A 1 137 ? -11.095 -3.138 12.316 1.00 94.56 137 VAL A O 1
ATOM 1101 N N . TYR A 1 138 ? -10.648 -5.279 11.803 1.00 93.06 138 TYR A N 1
ATOM 1102 C CA . TYR A 1 138 ? -11.433 -5.837 12.908 1.00 93.06 138 TYR A CA 1
ATOM 1103 C C . TYR A 1 138 ? -10.685 -5.929 14.245 1.00 93.06 138 TYR A C 1
ATOM 1105 O O . TYR A 1 138 ? -11.326 -5.891 15.287 1.00 93.06 138 TYR A O 1
ATOM 1113 N N . SER A 1 139 ? -9.355 -6.084 14.266 1.00 92.94 139 SER A N 1
ATOM 1114 C CA . SER A 1 139 ? -8.587 -6.124 15.535 1.00 92.94 139 SER A CA 1
ATOM 1115 C C . SER A 1 139 ? -7.956 -4.808 15.934 1.00 92.94 139 SER A C 1
ATOM 1117 O O . SER A 1 139 ? -7.596 -4.645 17.097 1.00 92.94 139 SER A O 1
ATOM 1119 N N . ARG A 1 140 ? -7.727 -3.916 14.972 1.00 94.31 140 ARG A N 1
ATOM 1120 C CA . ARG A 1 140 ? -7.002 -2.663 15.169 1.00 94.31 140 ARG A CA 1
ATOM 1121 C C . ARG A 1 140 ? -7.776 -1.456 14.614 1.00 94.31 140 ARG A C 1
ATOM 1123 O O . ARG A 1 140 ? -7.185 -0.643 13.897 1.00 94.31 140 ARG A O 1
ATOM 1130 N N . PRO A 1 141 ? -9.089 -1.322 14.893 1.00 94.69 141 PRO A N 1
ATOM 1131 C CA . PRO A 1 141 ? -9.908 -0.260 14.312 1.00 94.69 141 PRO A CA 1
ATOM 1132 C C . PRO A 1 141 ? -9.430 1.144 14.701 1.00 94.69 141 PRO A C 1
ATOM 1134 O O . PRO A 1 141 ? -9.513 2.068 13.891 1.00 94.69 141 PRO A O 1
ATOM 1137 N N . GLY A 1 142 ? -8.888 1.315 15.907 1.00 94.19 142 GLY A N 1
ATOM 1138 C CA . GLY A 1 142 ? -8.314 2.574 16.358 1.00 94.19 142 GLY A CA 1
ATOM 1139 C C . GLY A 1 142 ? -7.043 2.921 15.596 1.00 94.19 142 GLY A C 1
ATOM 1140 O O . GLY A 1 142 ? -6.897 4.052 15.135 1.00 94.19 142 GLY A O 1
ATOM 1141 N N . THR A 1 143 ? -6.155 1.949 15.384 1.00 93.44 143 THR A N 1
ATOM 1142 C CA . THR A 1 143 ? -4.959 2.144 14.545 1.00 93.44 143 THR A CA 1
ATOM 1143 C C . THR A 1 143 ? -5.330 2.469 13.091 1.00 93.44 143 THR A C 1
ATOM 1145 O O . THR A 1 143 ? -4.783 3.407 12.514 1.00 93.44 143 THR A O 1
ATOM 1148 N N . VAL A 1 144 ? -6.296 1.753 12.504 1.00 94.56 144 VAL A N 1
ATOM 1149 C CA . VAL A 1 144 ? -6.807 2.028 11.145 1.00 94.56 144 VAL A CA 1
ATOM 1150 C C . VAL A 1 144 ? -7.398 3.437 11.053 1.00 94.56 144 VAL A C 1
ATOM 1152 O O . VAL A 1 144 ? -7.119 4.170 10.106 1.00 94.56 144 VAL A O 1
ATOM 1155 N N . ARG A 1 145 ? -8.161 3.867 12.065 1.00 93.75 145 ARG A N 1
ATOM 1156 C CA . ARG A 1 145 ? -8.682 5.238 12.150 1.00 93.75 145 ARG A CA 1
ATOM 1157 C C . ARG A 1 145 ? -7.558 6.273 12.158 1.00 93.75 145 ARG A C 1
ATOM 1159 O O . ARG A 1 145 ? -7.692 7.288 11.479 1.00 93.75 145 ARG A O 1
ATOM 1166 N N . LEU A 1 146 ? -6.468 6.028 12.890 1.00 90.88 146 LEU A N 1
ATOM 1167 C CA . LEU A 1 146 ? -5.312 6.928 12.876 1.00 90.88 146 LEU A CA 1
ATOM 1168 C C . LEU A 1 146 ? -4.682 7.003 11.491 1.00 90.88 146 LEU A C 1
ATOM 1170 O O . LEU A 1 146 ? -4.461 8.108 11.015 1.00 90.88 146 LEU A O 1
ATOM 1174 N N . PHE A 1 147 ? -4.444 5.875 10.817 1.00 91.81 147 PHE A N 1
ATOM 1175 C CA . PHE A 1 147 ? -3.879 5.903 9.465 1.00 91.81 147 PHE A CA 1
ATOM 1176 C C . PHE A 1 147 ? -4.745 6.709 8.500 1.00 91.81 147 PHE A C 1
ATOM 1178 O O . PHE A 1 147 ? -4.213 7.573 7.810 1.00 91.81 147 PHE A O 1
ATOM 1185 N N . ARG A 1 148 ? -6.067 6.520 8.529 1.00 91.19 148 ARG A N 1
ATOM 1186 C CA . ARG A 1 148 ? -7.003 7.301 7.706 1.00 91.19 148 ARG A CA 1
ATOM 1187 C C . ARG A 1 148 ? -6.969 8.798 8.010 1.00 91.19 148 ARG A C 1
ATOM 1189 O O . ARG A 1 148 ? -7.075 9.616 7.102 1.00 91.19 148 ARG A O 1
ATOM 1196 N N . ALA A 1 149 ? -6.770 9.181 9.271 1.00 88.44 149 ALA A N 1
ATOM 1197 C CA . ALA A 1 149 ? -6.623 10.589 9.643 1.00 88.44 149 ALA A CA 1
ATOM 1198 C C . ALA A 1 149 ? -5.377 11.248 9.014 1.00 88.44 149 ALA A C 1
ATOM 1200 O O . ALA A 1 149 ? -5.360 12.463 8.828 1.00 88.44 149 ALA A O 1
ATOM 1201 N N . LEU A 1 150 ? -4.357 10.463 8.639 1.00 85.81 150 LEU A N 1
ATOM 1202 C CA . LEU A 1 150 ? -3.146 10.954 7.972 1.00 85.81 150 LEU A CA 1
ATOM 1203 C C . LEU A 1 150 ? -3.234 10.912 6.437 1.00 85.81 150 LEU A C 1
ATOM 1205 O O . LEU A 1 150 ? -2.248 11.251 5.779 1.00 85.81 150 LEU A O 1
ATOM 1209 N N . ASP A 1 151 ? -4.351 10.485 5.842 1.00 87.00 151 ASP A N 1
ATOM 1210 C CA . ASP A 1 151 ? -4.429 10.219 4.399 1.00 87.00 151 ASP A CA 1
ATOM 1211 C C . ASP A 1 151 ? -4.082 11.443 3.562 1.00 87.00 151 ASP A C 1
ATOM 1213 O O . ASP A 1 151 ? -3.246 11.362 2.662 1.00 87.00 151 ASP A O 1
ATOM 1217 N N . MET A 1 152 ? -4.668 12.593 3.901 1.00 82.06 152 MET A N 1
ATOM 1218 C CA . MET A 1 152 ? -4.409 13.845 3.196 1.00 82.06 152 MET A CA 1
ATOM 1219 C C . MET A 1 152 ? -2.921 14.202 3.261 1.00 82.06 152 MET A C 1
ATOM 1221 O O . MET A 1 152 ? -2.292 14.368 2.219 1.00 82.06 152 MET A O 1
ATOM 1225 N N . LEU A 1 153 ? -2.338 14.248 4.466 1.00 81.44 153 LEU A N 1
ATOM 1226 C CA . LEU A 1 153 ? -0.915 14.548 4.666 1.00 81.44 153 LEU A CA 1
ATOM 1227 C C . LEU A 1 153 ? -0.024 13.604 3.849 1.00 81.44 153 LEU A C 1
ATOM 1229 O O . LEU A 1 153 ? 0.918 14.034 3.187 1.00 81.44 153 LEU A O 1
ATOM 1233 N N . THR A 1 154 ? -0.339 12.315 3.878 1.00 83.56 154 THR A N 1
ATOM 1234 C CA . THR A 1 154 ? 0.463 11.294 3.207 1.00 83.56 154 THR A CA 1
ATOM 1235 C C . THR A 1 154 ? 0.395 11.427 1.691 1.00 83.56 154 THR A C 1
ATOM 1237 O O . THR A 1 154 ? 1.423 11.311 1.028 1.00 83.56 154 THR A O 1
ATOM 1240 N N . ARG A 1 155 ? -0.783 11.730 1.134 1.00 82.12 155 ARG A N 1
ATOM 1241 C CA . ARG A 1 155 ? -0.955 11.992 -0.303 1.00 82.12 155 ARG A CA 1
ATOM 1242 C C . ARG A 1 155 ? -0.121 13.192 -0.756 1.00 82.12 155 ARG A C 1
ATOM 1244 O O . ARG A 1 155 ? 0.627 13.066 -1.722 1.00 82.12 155 ARG A O 1
ATOM 1251 N N . TRP A 1 156 ? -0.175 14.305 -0.021 1.00 79.69 156 TRP A N 1
ATOM 1252 C CA . TRP A 1 156 ? 0.654 15.489 -0.287 1.00 79.69 156 TRP A CA 1
ATOM 1253 C C . TRP A 1 156 ? 2.151 15.155 -0.292 1.00 79.69 156 TRP A C 1
ATOM 1255 O O . TRP A 1 156 ? 2.862 15.520 -1.228 1.00 79.69 156 TRP A O 1
ATOM 1265 N N . LEU A 1 157 ? 2.619 14.389 0.699 1.00 78.94 157 LEU A N 1
ATOM 1266 C CA . LEU A 1 157 ? 4.019 13.963 0.785 1.00 78.94 157 LEU A CA 1
ATOM 1267 C C . LEU A 1 157 ? 4.437 13.058 -0.381 1.00 78.94 157 LEU A C 1
ATOM 1269 O O . LEU A 1 157 ? 5.508 13.262 -0.951 1.00 78.94 157 LEU A O 1
ATOM 1273 N N . ILE A 1 158 ? 3.606 12.080 -0.756 1.00 78.25 158 ILE A N 1
ATOM 1274 C CA . ILE A 1 158 ? 3.884 11.178 -1.885 1.00 78.25 158 ILE A CA 1
ATOM 1275 C C . ILE A 1 158 ? 3.961 11.963 -3.194 1.00 78.25 158 ILE A C 1
ATOM 1277 O O . ILE A 1 158 ? 4.859 11.717 -3.993 1.00 78.25 158 ILE A O 1
ATOM 1281 N N . LEU A 1 159 ? 3.067 12.931 -3.398 1.00 77.31 159 LEU A N 1
ATOM 1282 C CA . LEU A 1 159 ? 3.034 13.769 -4.599 1.00 77.31 159 LEU A CA 1
ATOM 1283 C C . LEU A 1 159 ? 4.094 14.886 -4.593 1.00 77.31 159 LEU A C 1
ATOM 1285 O O . LEU A 1 159 ? 4.191 15.651 -5.548 1.00 77.31 159 LEU A O 1
ATOM 1289 N N . GLY A 1 160 ? 4.912 14.983 -3.539 1.00 73.31 160 GLY A N 1
ATOM 1290 C CA . GLY A 1 160 ? 5.952 16.007 -3.411 1.00 73.31 160 GLY A CA 1
ATOM 1291 C C . GLY A 1 160 ? 5.411 17.420 -3.174 1.00 73.31 160 GLY A C 1
ATOM 1292 O O . GLY A 1 160 ? 6.162 18.388 -3.284 1.00 73.31 160 GLY A O 1
ATOM 1293 N N . GLY A 1 161 ? 4.127 17.553 -2.841 1.00 70.12 161 GLY A N 1
ATOM 1294 C 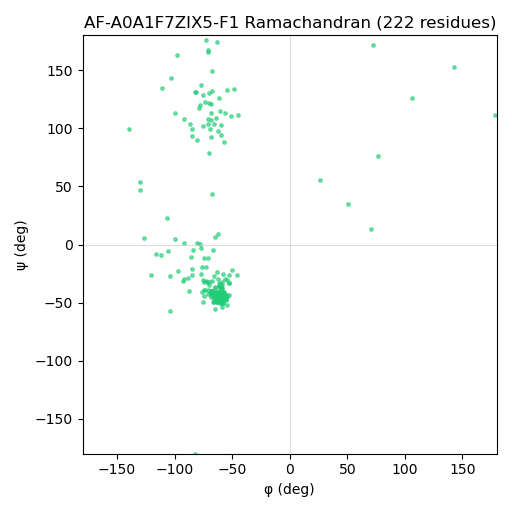CA . GLY A 1 161 ? 3.503 18.822 -2.503 1.00 70.12 161 GLY A CA 1
ATOM 1295 C C . GLY A 1 161 ? 3.678 19.124 -1.019 1.00 70.12 161 GLY A C 1
ATOM 1296 O O . GLY A 1 161 ? 2.976 18.579 -0.174 1.00 70.12 161 GLY A O 1
ATOM 1297 N N . LEU A 1 162 ? 4.595 20.028 -0.684 1.00 64.69 162 LEU A N 1
ATOM 1298 C CA . LEU A 1 162 ? 4.606 20.668 0.631 1.00 64.69 162 LEU A CA 1
ATOM 1299 C C . LEU A 1 162 ? 3.572 21.792 0.602 1.00 64.69 162 LEU A C 1
ATOM 1301 O O . LEU A 1 162 ? 3.884 22.909 0.195 1.00 64.69 162 LEU A O 1
ATOM 1305 N N . SER A 1 163 ? 2.324 21.492 0.965 1.00 64.44 163 SER A N 1
ATOM 1306 C CA . SER A 1 163 ? 1.318 22.549 1.064 1.00 64.44 163 SER A CA 1
ATOM 1307 C C . SER A 1 163 ? 1.659 23.488 2.224 1.00 64.44 163 SER A C 1
ATOM 1309 O O . SER A 1 163 ? 2.208 23.061 3.246 1.00 64.44 163 SER A O 1
ATOM 1311 N N . GLU A 1 164 ? 1.297 24.766 2.094 1.00 65.56 164 GLU A N 1
ATOM 1312 C CA . GLU A 1 164 ? 1.420 25.750 3.180 1.00 65.56 164 GLU A CA 1
ATOM 1313 C C . GLU A 1 164 ? 0.739 25.265 4.467 1.00 65.56 164 GLU A C 1
ATOM 1315 O O . GLU A 1 164 ? 1.169 25.619 5.556 1.00 65.56 164 GLU A O 1
ATOM 1320 N N . TYR A 1 165 ? -0.266 24.389 4.356 1.00 63.97 165 TYR A N 1
ATOM 1321 C CA . TYR A 1 165 ? -0.914 23.737 5.489 1.00 63.97 165 TYR A CA 1
ATOM 1322 C C . TYR A 1 165 ? 0.023 22.792 6.256 1.00 63.97 165 TYR A C 1
ATOM 1324 O O . TYR A 1 165 ? 0.014 22.809 7.482 1.00 63.97 165 TYR A O 1
ATOM 1332 N N . ILE A 1 166 ? 0.857 21.996 5.576 1.00 64.44 166 ILE A N 1
ATOM 1333 C CA . ILE A 1 166 ? 1.840 21.127 6.248 1.00 64.44 166 ILE A CA 1
ATOM 1334 C C . ILE A 1 166 ? 2.859 21.988 6.985 1.00 64.44 166 ILE A C 1
ATOM 1336 O O . ILE A 1 166 ? 3.112 21.750 8.162 1.00 64.44 166 ILE A O 1
ATOM 1340 N N . ILE A 1 167 ? 3.378 23.018 6.310 1.00 67.19 167 ILE A N 1
ATOM 1341 C CA . ILE A 1 167 ? 4.326 23.979 6.884 1.00 67.19 167 ILE A CA 1
ATOM 1342 C C . ILE A 1 167 ? 3.694 24.651 8.110 1.00 67.19 167 ILE A C 1
ATOM 1344 O O . ILE A 1 167 ? 4.250 24.583 9.203 1.00 67.19 167 ILE A O 1
ATOM 1348 N N . TYR A 1 168 ? 2.471 25.166 7.973 1.00 66.62 168 TYR A N 1
ATOM 1349 C CA . TYR A 1 168 ? 1.697 25.781 9.048 1.00 66.62 168 TYR A CA 1
ATOM 1350 C C . TYR A 1 168 ? 1.473 24.834 10.232 1.00 66.62 168 TYR A C 1
ATOM 1352 O O . TYR A 1 168 ? 1.719 25.228 11.367 1.00 66.62 168 TYR A O 1
ATOM 1360 N N . VAL A 1 169 ? 1.050 23.588 10.008 1.00 62.56 169 VAL A N 1
ATOM 1361 C CA . VAL A 1 169 ? 0.832 22.607 11.087 1.00 62.56 169 VAL A CA 1
ATOM 1362 C C . VAL A 1 169 ? 2.147 22.248 11.784 1.00 62.56 169 VAL A C 1
ATOM 1364 O O . VAL A 1 169 ? 2.164 22.098 13.004 1.00 62.56 169 VAL A O 1
ATOM 1367 N N . THR A 1 170 ? 3.258 22.159 11.046 1.00 63.91 170 THR A N 1
ATOM 1368 C CA . THR A 1 170 ? 4.579 21.880 11.632 1.00 63.91 170 THR A CA 1
ATOM 1369 C C . THR A 1 170 ? 5.191 23.073 12.369 1.00 63.91 170 THR A C 1
ATOM 1371 O O . THR A 1 170 ? 5.895 22.875 13.355 1.00 63.91 170 THR A O 1
ATOM 1374 N N . GLU A 1 171 ? 4.919 24.304 11.930 1.00 63.59 171 GLU A N 1
ATOM 1375 C CA . GLU A 1 171 ? 5.506 25.530 12.488 1.00 63.59 171 GLU A CA 1
ATOM 1376 C C . GLU A 1 171 ? 4.652 26.155 13.605 1.00 63.59 171 GLU A C 1
ATOM 1378 O O . GLU A 1 171 ? 5.198 26.760 14.527 1.00 63.59 171 GLU A O 1
ATOM 1383 N N . SER A 1 172 ? 3.325 25.983 13.582 1.00 57.91 172 SER A N 1
ATOM 1384 C CA . SER A 1 172 ? 2.398 26.703 14.477 1.00 57.91 172 SER A CA 1
ATOM 1385 C C . SER A 1 172 ? 2.207 26.085 15.863 1.00 57.91 172 SER A C 1
ATOM 1387 O O . SER A 1 172 ? 1.495 26.679 16.665 1.00 57.91 172 SER A O 1
ATOM 1389 N N . SER A 1 173 ? 2.798 24.917 16.150 1.00 47.62 173 SER A N 1
ATOM 1390 C CA . SER A 1 173 ? 2.864 24.246 17.469 1.00 47.62 173 SER A CA 1
ATOM 1391 C C . SER A 1 173 ? 1.717 24.568 18.456 1.00 47.62 173 SER A C 1
ATOM 1393 O O . SER A 1 173 ? 1.943 24.997 19.588 1.00 47.62 173 SER A O 1
ATOM 1395 N N . GLY A 1 174 ? 0.476 24.343 18.012 1.00 54.16 174 GLY A N 1
ATOM 1396 C CA . GLY A 1 174 ? -0.620 23.856 18.853 1.00 54.16 174 GLY A CA 1
ATOM 1397 C C . GLY A 1 174 ? -0.525 22.330 18.971 1.00 54.16 174 GLY A C 1
ATOM 1398 O O . GLY A 1 174 ? 0.417 21.746 18.428 1.00 54.16 174 GLY A O 1
ATOM 1399 N N . PRO A 1 175 ? -1.432 21.662 19.698 1.00 48.22 175 PRO A N 1
ATOM 1400 C CA . PRO A 1 175 ? -1.208 20.278 20.073 1.00 48.22 175 PRO A CA 1
ATOM 1401 C C . PRO A 1 175 ? -1.248 19.394 18.802 1.00 48.22 175 PRO A C 1
ATOM 1403 O O . PRO A 1 175 ? -1.996 19.651 17.857 1.00 48.22 175 PRO A O 1
ATOM 1406 N N . GLY A 1 176 ? -0.238 18.525 18.685 1.00 55.34 176 GLY A N 1
ATOM 1407 C CA . GLY A 1 176 ? 0.290 18.053 17.401 1.00 55.34 176 GLY A CA 1
ATOM 1408 C C . GLY A 1 176 ? -0.616 17.100 16.617 1.00 55.34 176 GLY A C 1
ATOM 1409 O O . GLY A 1 176 ? -1.572 16.533 17.128 1.00 55.34 176 GLY A O 1
ATOM 1410 N N . PHE A 1 177 ? -0.271 16.870 15.348 1.00 58.81 177 PHE A N 1
ATOM 1411 C CA . PHE A 1 177 ? -0.893 15.833 14.521 1.00 58.81 177 PHE A CA 1
ATOM 1412 C C . PHE A 1 177 ? -0.565 14.457 15.136 1.00 58.81 177 PHE A C 1
ATOM 1414 O O . PHE A 1 177 ? 0.590 14.041 15.078 1.00 58.81 177 PHE A O 1
ATOM 1421 N N . LEU A 1 178 ? -1.559 13.781 15.734 1.00 67.19 178 LEU A N 1
ATOM 1422 C CA . LEU A 1 178 ? -1.437 12.586 16.598 1.00 67.19 178 LEU A CA 1
ATOM 1423 C C . LEU A 1 178 ? -0.953 12.881 18.027 1.00 67.19 178 LEU A C 1
ATOM 1425 O O . LEU A 1 178 ? 0.179 12.571 18.404 1.00 67.19 178 LEU A O 1
ATOM 1429 N N . GLU A 1 179 ? -1.836 13.415 18.864 1.00 72.31 179 GLU A N 1
ATOM 1430 C CA . GLU A 1 179 ? -1.524 13.607 20.279 1.00 72.31 179 GLU A CA 1
ATOM 1431 C C . GLU A 1 179 ? -1.449 12.283 21.060 1.00 72.31 179 GLU A C 1
ATOM 1433 O O . GLU A 1 179 ? -1.948 11.226 20.649 1.00 72.31 179 GLU A O 1
ATOM 1438 N N . GLU A 1 180 ? -0.884 12.351 22.269 1.00 78.44 180 GLU A N 1
ATOM 1439 C CA . GLU A 1 180 ? -0.954 11.262 23.251 1.00 78.44 180 GLU A CA 1
ATOM 1440 C C . GLU A 1 180 ? -2.407 10.810 23.485 1.00 78.44 180 GLU A C 1
ATOM 1442 O O . GLU A 1 180 ? -2.680 9.621 23.666 1.00 78.44 180 GLU A O 1
ATOM 1447 N N . PHE A 1 181 ? -3.363 11.739 23.402 1.00 81.44 181 PHE A N 1
ATOM 1448 C CA . PHE A 1 181 ? -4.782 11.421 23.471 1.00 81.44 181 PHE A CA 1
ATOM 1449 C C . PHE A 1 181 ? -5.254 10.540 22.303 1.00 81.44 181 PHE A C 1
ATOM 1451 O O . PHE A 1 181 ? -5.948 9.547 22.536 1.00 81.44 181 PHE A O 1
ATOM 1458 N N . ASP A 1 182 ? -4.866 10.853 21.064 1.00 84.56 182 ASP A N 1
ATOM 1459 C CA . ASP A 1 182 ? -5.279 10.105 19.871 1.00 84.56 182 ASP A CA 1
ATOM 1460 C C . ASP A 1 182 ? -4.722 8.685 19.869 1.00 84.56 182 ASP A C 1
ATOM 1462 O O . ASP A 1 182 ? -5.449 7.724 19.601 1.00 84.56 182 ASP A O 1
ATOM 1466 N N . THR A 1 183 ? -3.448 8.548 20.231 1.00 85.94 183 THR A N 1
ATOM 1467 C CA . THR A 1 183 ? -2.768 7.252 20.349 1.00 85.94 183 THR A CA 1
ATOM 1468 C C . THR A 1 183 ? -3.330 6.422 21.504 1.00 85.94 183 THR A C 1
ATOM 1470 O O . THR A 1 183 ? -3.614 5.235 21.330 1.00 85.94 183 THR A O 1
ATOM 1473 N N . SER A 1 184 ? -3.601 7.038 22.658 1.00 89.62 184 SER A N 1
ATOM 1474 C CA . SER A 1 184 ? -4.253 6.375 23.796 1.00 89.62 184 SER A CA 1
ATOM 1475 C C . SER A 1 184 ? -5.685 5.951 23.477 1.00 89.62 184 SER A C 1
ATOM 1477 O O . SER A 1 184 ? -6.144 4.889 23.902 1.00 89.62 184 SER A O 1
ATOM 1479 N N . ARG A 1 185 ? -6.419 6.767 22.717 1.00 92.12 185 ARG A N 1
ATOM 1480 C CA . ARG A 1 185 ? -7.758 6.428 22.234 1.00 92.12 185 ARG A CA 1
ATOM 1481 C C . ARG A 1 185 ? -7.707 5.254 21.262 1.00 92.12 185 ARG A C 1
ATOM 1483 O O . ARG A 1 185 ? -8.449 4.299 21.466 1.00 92.12 185 ARG A O 1
ATOM 1490 N N . ALA A 1 186 ? -6.826 5.299 20.266 1.00 92.62 186 ALA A N 1
ATOM 1491 C CA . ALA A 1 186 ? -6.655 4.215 19.303 1.00 92.62 186 ALA A CA 1
ATOM 1492 C C . ALA A 1 186 ? -6.302 2.896 19.995 1.00 92.62 186 ALA A C 1
ATOM 1494 O O . ALA A 1 186 ? -6.899 1.863 19.712 1.00 92.62 186 ALA A O 1
ATOM 1495 N N . ARG A 1 187 ? -5.404 2.947 20.983 1.00 93.25 187 ARG A N 1
ATOM 1496 C CA . ARG A 1 187 ? -5.049 1.783 21.792 1.00 93.25 187 ARG A CA 1
ATOM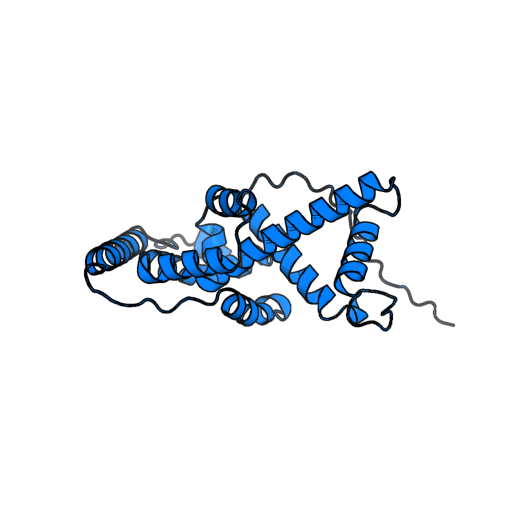 1497 C C . ARG A 1 187 ? -6.249 1.194 22.534 1.00 93.25 187 ARG A C 1
ATOM 1499 O O . ARG A 1 187 ? -6.418 -0.018 22.513 1.00 93.25 187 ARG A O 1
ATOM 1506 N N . ARG A 1 188 ? -7.082 2.025 23.173 1.00 94.75 188 ARG A N 1
ATOM 1507 C CA . ARG A 1 188 ? -8.294 1.548 23.866 1.00 94.75 188 ARG A CA 1
ATOM 1508 C C . ARG A 1 188 ? -9.298 0.918 22.905 1.00 94.75 188 ARG A C 1
ATOM 1510 O O . ARG A 1 188 ? -9.869 -0.114 23.234 1.00 94.75 188 ARG A O 1
ATOM 1517 N N . GLU A 1 189 ? -9.500 1.527 21.738 1.00 94.75 189 GLU A N 1
ATOM 1518 C CA . GLU A 1 189 ? -10.364 0.989 20.677 1.00 94.75 189 GLU A CA 1
ATOM 1519 C C . GLU A 1 189 ? -9.854 -0.386 20.204 1.00 94.75 189 GLU A C 1
ATOM 1521 O O . GLU A 1 189 ? -10.632 -1.332 20.100 1.00 94.75 189 GLU A O 1
ATOM 1526 N N . ASP A 1 190 ? -8.542 -0.529 20.006 1.00 95.56 190 ASP A N 1
ATOM 1527 C CA . ASP A 1 190 ? -7.910 -1.791 19.610 1.00 95.56 190 ASP A CA 1
ATOM 1528 C C . ASP A 1 190 ? -7.979 -2.868 20.706 1.00 95.56 190 ASP A C 1
ATOM 1530 O O . ASP A 1 190 ? -8.232 -4.038 20.422 1.00 95.56 190 ASP A O 1
ATOM 1534 N N . GLU A 1 191 ? -7.744 -2.501 21.968 1.00 94.62 191 GLU A N 1
ATOM 1535 C CA . GLU A 1 191 ? -7.840 -3.422 23.108 1.00 94.62 191 GLU A CA 1
ATOM 1536 C C . GLU A 1 191 ? -9.280 -3.913 23.312 1.00 94.62 191 GLU A C 1
ATOM 1538 O O . GLU A 1 191 ? -9.487 -5.108 23.530 1.00 94.62 191 GLU A O 1
ATOM 1543 N N . ALA A 1 192 ? -10.273 -3.028 23.174 1.00 92.81 192 ALA A N 1
ATOM 1544 C CA . ALA A 1 192 ? -11.687 -3.394 23.228 1.00 92.81 192 ALA A CA 1
ATOM 1545 C C . ALA A 1 192 ? -12.066 -4.352 22.087 1.00 92.81 192 ALA A C 1
ATOM 1547 O O . ALA 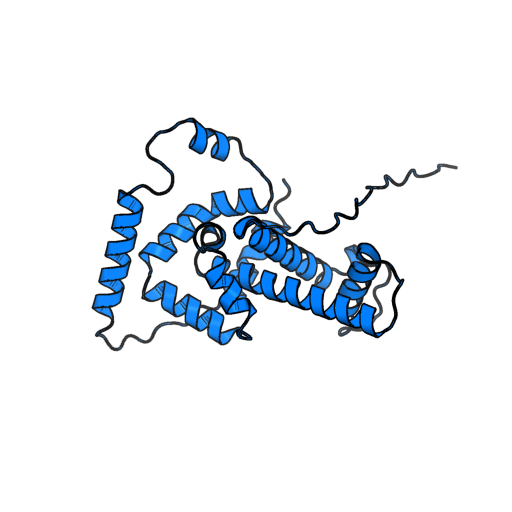A 1 192 ? -12.626 -5.417 22.342 1.00 92.81 192 ALA A O 1
ATOM 1548 N N . ALA A 1 193 ? -11.671 -4.037 20.849 1.00 91.19 193 ALA A N 1
ATOM 1549 C CA . ALA A 1 193 ? -11.939 -4.886 19.688 1.00 91.19 193 ALA A CA 1
ATOM 1550 C C . ALA A 1 193 ? -11.296 -6.280 19.811 1.00 91.19 193 ALA A C 1
ATOM 1552 O O . ALA A 1 193 ? -11.875 -7.288 19.405 1.00 91.19 193 ALA A O 1
ATOM 1553 N N . LEU A 1 194 ? -10.104 -6.366 20.409 1.00 89.81 194 LEU A N 1
ATOM 1554 C CA . LEU A 1 194 ? -9.459 -7.647 20.703 1.00 89.81 194 LEU A CA 1
ATOM 1555 C C . LEU A 1 194 ? -10.166 -8.437 21.809 1.00 89.81 194 LEU A C 1
ATOM 1557 O O . LEU A 1 194 ? -10.195 -9.664 21.728 1.00 89.81 194 LEU A O 1
ATOM 1561 N N . ALA A 1 195 ? -10.725 -7.766 22.817 1.00 87.50 195 ALA A N 1
ATOM 1562 C CA . ALA A 1 195 ? -11.456 -8.409 23.909 1.00 87.50 195 ALA A CA 1
ATOM 1563 C C . ALA A 1 195 ? -12.839 -8.934 23.473 1.00 87.50 195 ALA A C 1
ATOM 1565 O O . ALA A 1 195 ? -13.296 -9.961 23.971 1.00 87.50 195 ALA A O 1
ATOM 1566 N N . GLU A 1 196 ? -13.493 -8.276 22.513 1.00 81.62 196 GLU A N 1
ATOM 1567 C CA . GLU A 1 196 ? -14.816 -8.658 21.989 1.00 81.62 196 GLU A CA 1
ATOM 1568 C C . GLU A 1 196 ? -14.798 -9.889 21.058 1.00 81.62 196 GLU A C 1
ATOM 1570 O O . GLU A 1 196 ? -15.845 -10.487 20.789 1.00 81.62 196 GLU A O 1
ATOM 1575 N N . ARG A 1 197 ? -13.614 -10.346 20.620 1.00 62.88 197 ARG A N 1
ATOM 1576 C CA . ARG A 1 197 ? -13.420 -11.500 19.711 1.00 62.88 197 ARG A CA 1
ATOM 1577 C C . ARG A 1 197 ? -13.839 -12.870 20.268 1.00 62.88 197 ARG A C 1
ATOM 1579 O O . ARG A 1 197 ? -13.618 -13.887 19.618 1.00 62.88 197 ARG A O 1
ATOM 1586 N N . HIS A 1 198 ? -14.461 -12.919 21.443 1.00 54.44 198 HIS A N 1
ATOM 1587 C CA . HIS A 1 198 ? -15.042 -14.137 22.007 1.00 54.44 198 HIS A CA 1
ATOM 1588 C C . HIS A 1 198 ? -16.432 -14.496 21.444 1.00 54.44 198 HIS A C 1
ATOM 1590 O O . HIS A 1 198 ? -17.000 -15.501 21.866 1.00 54.44 198 HIS A O 1
ATOM 1596 N N . SER A 1 199 ? -16.978 -13.727 20.495 1.00 56.56 199 SER A N 1
ATOM 1597 C CA . SER A 1 199 ? -18.222 -14.072 19.787 1.00 56.56 199 SER A CA 1
ATOM 1598 C C . SER A 1 199 ? -17.941 -14.596 18.371 1.00 56.56 199 SER A C 1
ATOM 1600 O O . SER A 1 199 ? -17.020 -14.124 17.711 1.00 56.56 199 SER A O 1
ATOM 1602 N N . GLU A 1 200 ? -18.721 -15.579 17.902 1.00 59.38 200 GLU A N 1
ATOM 1603 C CA . GLU A 1 200 ? -18.632 -16.241 16.581 1.00 59.38 200 GLU A CA 1
ATOM 1604 C C . GLU A 1 200 ? -18.995 -15.314 15.395 1.00 59.38 200 GLU A C 1
ATOM 1606 O O . GLU A 1 200 ? -19.749 -15.680 14.494 1.00 59.38 200 GLU A O 1
ATOM 1611 N N . THR A 1 201 ? -18.514 -14.073 15.382 1.00 66.75 201 THR A N 1
ATOM 1612 C CA . THR A 1 201 ? -18.774 -13.140 14.284 1.00 66.75 201 THR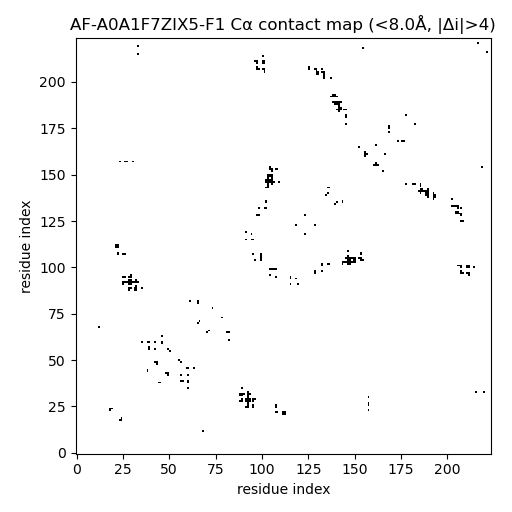 A CA 1
ATOM 1613 C C . THR A 1 201 ? -17.873 -13.453 13.092 1.00 66.75 201 THR A C 1
ATOM 1615 O O . THR A 1 201 ? -16.649 -13.354 13.160 1.00 66.75 201 THR A O 1
ATOM 1618 N N . VAL A 1 202 ? -18.496 -13.822 11.972 1.00 82.50 202 VAL A N 1
ATOM 1619 C CA . VAL A 1 202 ? -17.826 -13.959 10.674 1.00 82.50 202 VAL A CA 1
ATOM 1620 C C . VAL A 1 202 ? -17.417 -12.564 10.197 1.00 82.50 202 VAL A C 1
ATOM 1622 O O . VAL A 1 202 ? -18.271 -11.689 10.062 1.00 82.50 202 VAL A O 1
ATOM 1625 N N . TRP A 1 203 ? -16.122 -12.339 9.962 1.00 88.69 203 TRP A N 1
ATOM 1626 C CA . TRP A 1 203 ? -15.636 -11.083 9.382 1.00 88.69 203 TRP A CA 1
ATOM 1627 C C . TRP A 1 203 ? -15.887 -11.048 7.882 1.00 88.69 203 TRP A C 1
ATOM 1629 O O . TRP A 1 203 ? -15.631 -12.026 7.177 1.00 88.69 203 TRP A O 1
ATOM 1639 N N . GLU A 1 204 ? -16.342 -9.898 7.399 1.00 90.25 204 GLU A N 1
ATOM 1640 C CA . GLU A 1 204 ? -16.405 -9.624 5.973 1.00 90.25 204 GLU A CA 1
ATOM 1641 C C . GLU A 1 204 ? -14.993 -9.325 5.466 1.00 90.25 204 GLU A C 1
ATOM 1643 O O . GLU A 1 204 ? -14.262 -8.523 6.051 1.00 90.25 204 GLU A O 1
ATOM 1648 N N . ALA A 1 205 ? -14.579 -10.018 4.407 1.00 91.19 205 ALA A N 1
ATOM 1649 C CA . ALA A 1 205 ? -13.245 -9.842 3.861 1.00 91.19 205 ALA A CA 1
ATOM 1650 C C . ALA A 1 205 ? -13.126 -8.474 3.180 1.00 91.19 205 ALA A C 1
ATOM 1652 O O . ALA A 1 205 ? -13.943 -8.108 2.339 1.00 91.19 205 ALA A O 1
ATOM 1653 N N . VAL A 1 206 ? -12.074 -7.740 3.526 1.00 93.44 206 VAL A N 1
ATOM 1654 C CA . VAL A 1 206 ? -11.704 -6.497 2.852 1.00 93.44 206 VAL A CA 1
ATOM 1655 C C . VAL A 1 206 ? -11.108 -6.830 1.489 1.00 93.44 206 VAL A C 1
ATOM 1657 O O . VAL A 1 206 ? -10.095 -7.523 1.420 1.00 93.44 206 VAL A O 1
ATOM 1660 N N . ASP A 1 207 ? -11.698 -6.289 0.423 1.00 92.69 207 ASP A N 1
ATOM 1661 C CA . ASP A 1 207 ? -11.141 -6.355 -0.930 1.00 92.69 207 ASP A CA 1
ATOM 1662 C C . ASP A 1 207 ? -10.125 -5.222 -1.135 1.00 92.69 207 ASP A C 1
ATOM 1664 O O . ASP A 1 207 ? -10.472 -4.060 -1.378 1.00 92.69 207 ASP A O 1
ATOM 1668 N N . SER A 1 208 ? -8.840 -5.556 -1.009 1.00 89.69 208 SER A N 1
ATOM 1669 C CA . SER A 1 208 ? -7.767 -4.574 -1.169 1.00 89.69 208 SER A CA 1
ATOM 1670 C C . SER A 1 208 ? -7.485 -4.199 -2.626 1.00 89.69 208 SER A C 1
ATOM 1672 O O . SER A 1 208 ? -6.852 -3.169 -2.856 1.00 89.69 208 SER A O 1
ATOM 1674 N N . ASP A 1 209 ? -7.899 -5.001 -3.619 1.00 89.44 209 ASP A N 1
ATOM 1675 C CA . ASP A 1 209 ? -7.794 -4.606 -5.033 1.00 89.44 209 ASP A CA 1
ATOM 1676 C C . ASP A 1 209 ? -8.866 -3.555 -5.355 1.00 89.44 209 ASP A C 1
ATOM 1678 O O . ASP A 1 209 ? -8.533 -2.526 -5.946 1.00 89.44 209 ASP A O 1
ATOM 1682 N N . ALA A 1 210 ? -10.108 -3.747 -4.900 1.00 89.25 210 ALA A N 1
ATOM 1683 C CA . ALA A 1 210 ? -11.184 -2.773 -5.087 1.00 89.25 210 ALA A CA 1
ATOM 1684 C C . ALA A 1 210 ? -10.853 -1.42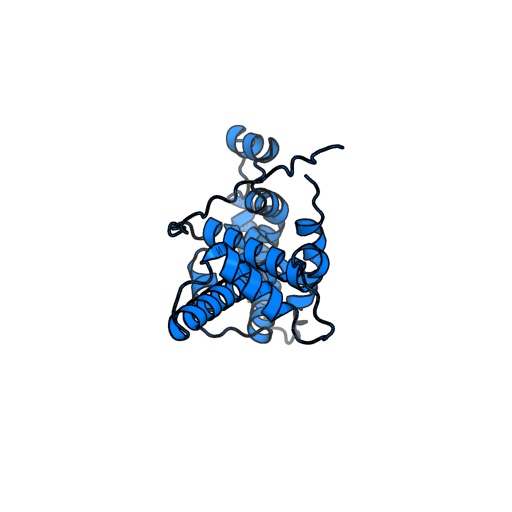0 -4.436 1.00 89.25 210 ALA A C 1
ATOM 1686 O O . ALA A 1 210 ? -10.898 -0.389 -5.108 1.00 89.25 210 ALA A O 1
ATOM 1687 N N . ALA A 1 211 ? -10.416 -1.428 -3.169 1.00 88.56 211 ALA A N 1
ATOM 1688 C CA . ALA A 1 211 ? -10.010 -0.209 -2.464 1.00 88.56 211 ALA A CA 1
ATOM 1689 C C . ALA A 1 211 ? -8.846 0.516 -3.166 1.00 88.56 211 ALA A C 1
ATOM 1691 O O . ALA A 1 211 ? -8.786 1.745 -3.195 1.00 88.56 211 ALA A O 1
ATOM 1692 N N . ALA A 1 212 ? -7.908 -0.242 -3.743 1.00 88.06 212 ALA A N 1
ATOM 1693 C CA . ALA A 1 212 ? -6.789 0.321 -4.488 1.00 88.06 212 ALA A CA 1
ATOM 1694 C C . ALA A 1 212 ? -7.228 0.968 -5.804 1.00 88.06 212 ALA A C 1
ATOM 1696 O O . ALA A 1 212 ? -6.698 2.022 -6.148 1.00 88.06 212 ALA A O 1
ATOM 1697 N N . MET A 1 213 ? -8.160 0.349 -6.534 1.00 86.50 213 MET A N 1
ATOM 1698 C CA . MET A 1 213 ? -8.686 0.884 -7.793 1.00 86.50 213 MET A CA 1
ATOM 1699 C C . MET A 1 213 ? -9.514 2.151 -7.574 1.00 86.50 213 MET A C 1
ATOM 1701 O O . MET A 1 213 ? -9.365 3.099 -8.339 1.00 86.50 213 MET A O 1
ATOM 1705 N N . GLU A 1 214 ? -10.329 2.196 -6.518 1.00 87.44 214 GLU A N 1
ATOM 1706 C CA . GLU A 1 214 ? -11.148 3.366 -6.173 1.00 87.44 214 GLU A CA 1
ATOM 1707 C C . GLU A 1 214 ? -10.296 4.621 -5.924 1.00 87.44 214 GLU A C 1
ATOM 1709 O O . GLU A 1 214 ? -10.678 5.712 -6.331 1.00 87.44 214 GLU A O 1
ATOM 1714 N N . MET A 1 215 ? -9.109 4.470 -5.323 1.00 82.44 215 MET A N 1
ATOM 1715 C CA . MET A 1 215 ? -8.212 5.597 -5.033 1.00 82.44 215 MET A CA 1
ATOM 1716 C C . MET A 1 215 ? -7.272 5.993 -6.176 1.00 82.44 215 MET A C 1
ATOM 1718 O O . MET A 1 215 ? -6.593 7.013 -6.060 1.00 82.44 215 MET A O 1
ATOM 1722 N N . MET A 1 216 ? -7.149 5.199 -7.245 1.00 79.50 216 MET A N 1
ATOM 1723 C CA . MET A 1 216 ? -6.210 5.521 -8.332 1.00 79.50 216 MET A CA 1
ATOM 1724 C C . MET A 1 216 ? -6.515 6.861 -9.026 1.00 79.50 216 MET A C 1
ATOM 1726 O O . MET A 1 216 ? -5.561 7.622 -9.212 1.00 79.50 216 MET A O 1
ATOM 1730 N N . PRO A 1 217 ? -7.779 7.198 -9.366 1.00 76.69 217 PRO A N 1
ATOM 1731 C CA . PRO A 1 217 ? -8.114 8.484 -9.982 1.00 76.69 217 PRO A CA 1
ATOM 1732 C C . PRO A 1 217 ? -7.680 9.675 -9.126 1.00 76.69 217 PRO A C 1
ATOM 1734 O O . PRO A 1 217 ? -7.076 10.608 -9.637 1.00 76.69 217 PRO A O 1
ATOM 1737 N N . ASP A 1 218 ? -7.862 9.610 -7.805 1.00 71.12 218 ASP A N 1
ATOM 1738 C CA . ASP A 1 218 ? -7.495 10.705 -6.897 1.00 71.12 218 ASP A CA 1
ATOM 1739 C C . ASP A 1 218 ? -6.011 11.098 -6.959 1.00 71.12 218 ASP A C 1
ATOM 1741 O O . ASP A 1 218 ? -5.659 12.219 -6.592 1.00 71.12 218 ASP A O 1
ATOM 1745 N N . VAL A 1 219 ? -5.134 10.170 -7.354 1.00 68.56 219 VAL A N 1
ATOM 1746 C CA . VAL A 1 219 ? -3.673 10.356 -7.394 1.00 68.56 219 VAL A CA 1
ATOM 1747 C C . VAL A 1 219 ? -3.158 10.567 -8.819 1.00 68.56 219 VAL A C 1
ATOM 1749 O O . VAL A 1 219 ? -2.116 11.192 -9.000 1.00 68.56 219 VAL A O 1
ATOM 1752 N N . LEU A 1 220 ? -3.857 10.039 -9.827 1.00 66.56 220 LEU A N 1
ATOM 1753 C CA . LEU A 1 220 ? -3.474 10.157 -11.237 1.00 66.56 220 LEU A CA 1
ATOM 1754 C C . LEU A 1 220 ? -4.128 11.355 -11.942 1.00 66.56 220 LEU A C 1
ATOM 1756 O O . LEU A 1 220 ? -3.502 11.940 -12.822 1.00 66.56 220 LEU A O 1
ATOM 1760 N N . ASP A 1 221 ? -5.337 11.742 -11.528 1.00 62.97 221 ASP A N 1
ATOM 1761 C CA . ASP A 1 221 ? -6.108 12.863 -12.085 1.00 62.97 221 ASP A CA 1
ATOM 1762 C C . ASP A 1 221 ? -6.002 14.138 -11.232 1.00 62.97 221 ASP A C 1
ATOM 1764 O O . ASP A 1 221 ? -6.660 15.140 -11.523 1.00 62.97 221 ASP A O 1
ATOM 1768 N N . SER A 1 222 ? -5.178 14.136 -10.177 1.00 51.59 222 SER A N 1
ATOM 1769 C CA . SER A 1 222 ? -4.830 15.354 -9.446 1.00 51.59 222 SER A CA 1
ATOM 1770 C C . SER A 1 222 ? -3.929 16.231 -10.324 1.00 51.59 222 SER A C 1
ATOM 1772 O O . SER A 1 222 ? -2.707 16.264 -10.181 1.00 51.59 222 SER A O 1
ATOM 1774 N N . GLU A 1 223 ? -4.543 16.942 -11.273 1.00 35.88 223 GLU A N 1
ATOM 1775 C CA . GLU A 1 223 ? -3.948 18.138 -11.860 1.00 35.88 223 GLU A CA 1
ATOM 1776 C C . GLU A 1 223 ? -3.650 19.104 -10.705 1.00 35.88 223 GLU A C 1
ATOM 1778 O O . GLU A 1 223 ? -4.557 19.534 -9.988 1.00 35.88 223 GLU A O 1
ATOM 1783 N N . GLY A 1 224 ? -2.358 19.337 -10.462 1.00 37.06 224 GLY A N 1
ATOM 1784 C CA . GLY A 1 224 ? -1.878 20.299 -9.469 1.00 37.06 224 GLY A CA 1
ATOM 1785 C C . GLY A 1 224 ? -2.255 21.735 -9.798 1.00 37.06 224 GLY A C 1
ATOM 1786 O O . GLY A 1 224 ? -2.387 22.059 -11.001 1.00 37.06 224 GLY A O 1
#

InterPro domains:
  IPR059857 Pneumocandin biosynthesis cluster protein B, C-terminal domain [PF28402] (22-145)

Foldseek 3Di:
DDDDDDPDPPDDLPPPDPPPFQLLLLLVLLVLLLVLVVCLVCVVVPPPDDDPDPPCSSVRSLVVVCCVNPNPDDDPVVVVVSSVVSVLSNVLSLLSQLLCLLLANLCSVVPGNVVSVVCSPPVDDQVNSQVVSLCCCQQQVLNSVLRNLCRVVNLCVSLVHPDVVVVCQVPVDDQHSDHPVSVVVSVVVNVVSNVPVPDPDDTDTGNSVVSSVVCSCVNVVPPD

pLDDT: mean 76.28, std 17.51, range [28.06, 95.56]

Mean predicted aligned error: 11.09 Å

Organism: NCBI:txid109264

Sequence (224 aa):
MERHKSSGRVFYPARFRQVHDPIAKCAAQTLLYLNYTDMCHQPEKYCLWPGRGNGLCETLVLDSIIQEVYGGAGDRQEQKRRRDTFHDQVRCGRWCWKLPCALGVGLLLGCGNDLFRKMRNSSFTNIEIDALATYAVYSRPGTVRLFRALDMLTRWLILGGLSEYIIYVTESSGPGFLEEFDTSRARREDEAALAERHSETVWEAVDSDAAAMEMMPDVLDSEG

Secondary structure (DSSP, 8-state):
---------------------HHHHHHHHHHHHHHHHHHHH-HHHH-S---S-TTSHHHHHHHHHHHHHH-S-S-HHHHHHHHHHHHHHHHHHHHHHHHHHHH-TTHHHHS-HHHHHHHHHTT--HHHHHHHHHHHHHH-HHHHHHHHHTHHHHHHHHTT---HHHHHHHHS-SS-SS-HHHHHHHHHHHHHHHHGGGS-PPPPPP-HHHHHHHTHHHHHS---